Protein AF-A0A3D4B943-F1 (afdb_monomer_lite)

Secondary structure (DSSP, 8-state):
-PPPP---HHHHHHHHHHHHHHHHHHHGGGGGG-TTS-PPPTTTT-PPPPGGGTS-TT-SS-GGG--B-HHHHTT-TT---HHHHHIIIIIHHHHHHHTT-GGG--HHHHHHHHHHHHHH-----PPTTSB--HHHHHHHHHHHHHHHHTT--S-TTSTTPPP-HIIIIIGGGGGGGTTS-HHHHHHHHHHH-TT--TTHHHHHHHHHHHHHHTTTT---HHHHHHHHHHHHHHHHHHHHTT--HHHHHHHHHHHHHHHHHHHHHHH---SSHHHHHHHHHHHHHH-TTSTTTT-TTS--TT-HHHHHHHHHHHHHHHTT-HHHHHHHHHTSSSSHHHHHHHHHHHHHHHH-GGG-

Foldseek 3Di:
DPDDPDQPLVQLLLQLLVQLQVLLLLQLLFAVQFLVTDQDFLVPSDDADDLCVVADPPFPDDQQLWAWDSVVCNVHGNHGHCLSNLCVLQVVVLCVVCVLVPVCPALVSSLVVLVVCLVVDDFPDDDPDITDTSNNVSVVVNVQVVCLVVVNDCPPVHGQAFDACLLRNCLLVLSSVLVPQLLVQLVRSLNRPPSGGQLNSNLSSLLSSLLSVLGSQQDALLVQLVSSLVSSVVNLVVNCVVDDPSNVVSSVLLNLLSVVLLVLLQVPLDPGLSVSQVVLSCCLQPPPPRPNPPDSPHDTLPHSSVLSNLQNNLSSNCNSRLVVSLSSLSSHHGRSSSSSSSSSSSCSSNNTNVND

Structure (mmCIF, N/CA/C/O backbone):
data_AF-A0A3D4B943-F1
#
_entry.id   AF-A0A3D4B943-F1
#
loop_
_atom_site.group_PDB
_atom_site.id
_atom_site.type_symbol
_atom_site.label_atom_id
_atom_site.label_alt_id
_atom_site.label_comp_id
_atom_site.label_asym_id
_atom_site.label_entity_id
_atom_site.label_seq_id
_atom_site.pdbx_PDB_ins_code
_atom_site.Cartn_x
_atom_site.Cartn_y
_atom_site.Cartn_z
_atom_site.occupancy
_atom_site.B_iso_or_equiv
_atom_site.auth_seq_id
_atom_site.auth_comp_id
_atom_site.auth_asym_id
_atom_site.auth_atom_id
_atom_site.pdbx_PDB_model_num
ATOM 1 N N . MET A 1 1 ? -36.662 -4.531 5.302 1.00 36.34 1 MET A N 1
ATOM 2 C CA . MET A 1 1 ? -35.190 -4.530 5.243 1.00 36.34 1 MET A CA 1
ATOM 3 C C . MET A 1 1 ? -34.781 -5.737 4.431 1.00 36.34 1 MET A C 1
ATOM 5 O O . MET A 1 1 ? -34.960 -6.855 4.892 1.00 36.34 1 MET A O 1
ATOM 9 N N . THR A 1 2 ? -34.375 -5.520 3.187 1.00 27.88 2 THR A N 1
ATOM 10 C CA . THR A 1 2 ? -33.745 -6.551 2.360 1.00 27.88 2 THR A CA 1
ATOM 11 C C . THR A 1 2 ? -32.342 -6.774 2.930 1.00 27.88 2 THR A C 1
ATOM 13 O O . THR A 1 2 ? -31.667 -5.773 3.176 1.00 27.88 2 THR A O 1
ATOM 16 N N . PRO A 1 3 ? -31.905 -8.015 3.203 1.00 31.70 3 PRO A N 1
ATOM 17 C CA . PRO A 1 3 ? -30.522 -8.267 3.594 1.00 31.70 3 PRO A CA 1
ATOM 18 C C . PRO A 1 3 ? -29.609 -7.711 2.500 1.00 31.70 3 PRO A C 1
ATOM 20 O O . PRO A 1 3 ? -29.862 -7.964 1.319 1.00 31.70 3 PRO A O 1
ATOM 23 N N . GLN A 1 4 ? -28.592 -6.926 2.868 1.00 38.62 4 GLN A N 1
ATOM 24 C CA . GLN A 1 4 ? -27.483 -6.696 1.945 1.00 38.62 4 GLN A CA 1
ATOM 25 C C . GLN A 1 4 ? -26.925 -8.075 1.560 1.00 38.62 4 GLN A C 1
ATOM 27 O O . GLN A 1 4 ? -26.844 -8.935 2.440 1.00 38.62 4 GLN A O 1
ATOM 32 N N . PRO A 1 5 ? -26.607 -8.325 0.277 1.00 44.91 5 PRO A N 1
ATOM 33 C CA . PRO A 1 5 ? -25.896 -9.543 -0.088 1.00 44.91 5 PRO A CA 1
ATOM 34 C C . PRO A 1 5 ? -24.642 -9.621 0.783 1.00 44.91 5 PRO A C 1
ATOM 36 O O . PRO A 1 5 ? -23.951 -8.610 0.925 1.00 44.91 5 PRO A O 1
ATOM 39 N N . ASP A 1 6 ? -24.413 -10.777 1.414 1.00 54.53 6 ASP A N 1
ATOM 40 C CA . ASP A 1 6 ? -23.238 -11.020 2.251 1.00 54.53 6 ASP A CA 1
ATOM 41 C C . ASP A 1 6 ? -22.012 -10.512 1.493 1.00 54.53 6 ASP A C 1
ATOM 43 O O . ASP A 1 6 ? -21.695 -11.027 0.415 1.00 54.53 6 ASP A O 1
ATOM 47 N N . LYS A 1 7 ? -21.360 -9.458 2.003 1.00 63.31 7 LYS A N 1
ATOM 48 C CA . LYS A 1 7 ? -20.131 -8.956 1.391 1.00 63.31 7 LYS A CA 1
ATOM 49 C C . LYS A 1 7 ? -19.193 -10.143 1.271 1.00 63.31 7 LYS A C 1
ATOM 51 O O . LYS A 1 7 ? -18.896 -10.799 2.272 1.00 63.31 7 LYS A O 1
ATOM 56 N N . ASN A 1 8 ? -18.746 -10.448 0.056 1.00 75.12 8 ASN A N 1
ATOM 57 C CA . ASN A 1 8 ? -17.862 -11.581 -0.168 1.00 75.12 8 ASN A CA 1
ATOM 58 C C . ASN A 1 8 ? -16.440 -11.221 0.291 1.00 75.12 8 ASN A C 1
ATOM 60 O O . ASN A 1 8 ? -15.529 -11.024 -0.508 1.00 75.12 8 ASN A O 1
ATOM 64 N N . ILE A 1 9 ? -16.256 -11.107 1.609 1.00 84.81 9 ILE A N 1
ATOM 65 C CA . ILE A 1 9 ? -14.981 -10.772 2.250 1.00 84.81 9 ILE A CA 1
ATOM 66 C C . ILE A 1 9 ? -13.915 -11.792 1.841 1.00 84.81 9 ILE A C 1
ATOM 68 O O . ILE A 1 9 ? -12.764 -11.427 1.640 1.00 84.81 9 ILE A O 1
ATOM 72 N N . SER A 1 10 ? -14.288 -13.065 1.655 1.00 87.44 10 SER A N 1
ATOM 73 C CA . SER A 1 10 ? -13.344 -14.088 1.199 1.00 87.44 10 SER A CA 1
ATOM 74 C C . SER A 1 10 ? -12.780 -13.787 -0.189 1.00 87.44 10 SER A C 1
ATOM 76 O O . SER A 1 10 ? -11.614 -14.085 -0.431 1.00 87.44 10 SER A O 1
ATOM 78 N N . ASP A 1 11 ? -13.594 -13.271 -1.103 1.00 90.19 11 ASP A N 1
ATOM 79 C CA . ASP A 1 11 ? -13.177 -12.911 -2.458 1.00 90.19 11 ASP A CA 1
ATOM 80 C C . ASP A 1 11 ? -12.273 -11.671 -2.446 1.00 90.19 11 ASP A C 1
ATOM 82 O O . ASP A 1 11 ? -11.191 -11.702 -3.027 1.00 90.19 11 ASP A O 1
ATOM 86 N N . ALA A 1 12 ? -12.633 -10.649 -1.662 1.00 91.50 12 ALA A N 1
ATOM 87 C CA . ALA A 1 12 ? -11.801 -9.464 -1.445 1.00 91.50 12 ALA A CA 1
ATOM 88 C C . ALA A 1 12 ? -10.432 -9.811 -0.825 1.00 91.50 12 ALA A C 1
ATOM 90 O O . ALA A 1 12 ? -9.398 -9.381 -1.325 1.00 91.50 12 ALA A O 1
ATOM 91 N N . VAL A 1 13 ? -10.401 -10.648 0.220 1.00 90.06 13 VAL A N 1
ATOM 92 C CA . VAL A 1 13 ? -9.153 -11.094 0.869 1.00 90.06 13 VAL A CA 1
ATOM 93 C C . VAL A 1 13 ? -8.272 -11.878 -0.102 1.00 90.06 13 VAL A C 1
ATOM 95 O O . VAL A 1 13 ? -7.059 -11.685 -0.130 1.00 90.06 13 VAL A O 1
ATOM 98 N N . ARG A 1 14 ? -8.857 -12.769 -0.911 1.00 91.44 14 ARG A N 1
ATOM 99 C CA . ARG A 1 14 ? -8.097 -13.537 -1.909 1.00 91.44 14 ARG A CA 1
ATOM 100 C C . ARG A 1 14 ? -7.522 -12.636 -2.995 1.00 91.44 14 ARG A C 1
ATOM 102 O O . ARG A 1 14 ? -6.362 -12.817 -3.351 1.00 91.44 14 ARG A O 1
ATOM 109 N N . GLY A 1 15 ? -8.308 -11.680 -3.490 1.00 93.56 15 GLY A N 1
ATOM 110 C CA . GLY A 1 15 ? -7.851 -10.705 -4.472 1.00 93.56 15 GLY A CA 1
ATOM 111 C C . GLY A 1 15 ? -6.720 -9.849 -3.909 1.00 93.56 15 GLY A C 1
ATOM 112 O O . GLY A 1 15 ? -5.677 -9.734 -4.545 1.00 93.56 15 GLY A O 1
ATOM 113 N N . MET A 1 16 ? -6.893 -9.321 -2.692 1.00 93.62 16 MET A N 1
ATOM 114 C CA . MET A 1 16 ? -5.887 -8.533 -1.970 1.00 93.62 16 MET A CA 1
ATOM 115 C C . MET A 1 16 ? -4.558 -9.283 -1.852 1.00 93.62 16 MET A C 1
ATOM 117 O O . MET A 1 16 ? -3.526 -8.778 -2.282 1.00 93.62 16 MET A O 1
ATOM 121 N N . LEU A 1 17 ? -4.585 -10.514 -1.329 1.00 90.69 17 LEU A N 1
ATOM 122 C CA . LEU A 1 17 ? -3.377 -11.324 -1.154 1.00 90.69 17 LEU A CA 1
ATOM 123 C C . LEU A 1 17 ? -2.716 -11.674 -2.494 1.00 90.69 17 LEU A C 1
ATOM 125 O O . LEU A 1 17 ? -1.491 -11.651 -2.589 1.00 90.69 17 LEU A O 1
ATOM 129 N N . LEU A 1 18 ? -3.506 -12.002 -3.524 1.00 91.75 18 LEU A N 1
ATOM 130 C CA . LEU A 1 18 ? -2.976 -12.354 -4.841 1.00 91.75 18 LEU A CA 1
ATOM 131 C C . LEU A 1 18 ? -2.310 -11.154 -5.517 1.00 91.75 18 LEU A C 1
ATOM 133 O O . LEU A 1 18 ? -1.166 -11.266 -5.953 1.00 91.75 18 LEU A O 1
ATOM 137 N N . LEU A 1 19 ? -3.022 -10.032 -5.640 1.00 94.00 19 LEU A N 1
ATOM 138 C CA . LEU A 1 19 ? -2.509 -8.872 -6.359 1.00 94.00 19 LEU A CA 1
ATOM 139 C C . LEU A 1 19 ? -1.443 -8.114 -5.570 1.00 94.00 19 LEU A C 1
ATOM 141 O O . LEU A 1 19 ? -0.532 -7.584 -6.199 1.00 94.00 19 LEU A O 1
ATOM 145 N N . GLY A 1 20 ? -1.503 -8.104 -4.236 1.00 93.06 20 GLY A N 1
ATOM 146 C CA . GLY A 1 20 ? -0.415 -7.582 -3.408 1.00 93.06 20 GLY A CA 1
ATOM 147 C C . GLY A 1 20 ? 0.883 -8.355 -3.650 1.00 93.06 20 GLY A C 1
ATOM 148 O O . GLY A 1 20 ? 1.893 -7.766 -4.025 1.00 93.06 20 GLY A O 1
ATOM 149 N N . ALA A 1 21 ? 0.829 -9.690 -3.582 1.00 90.19 21 ALA A N 1
ATOM 150 C CA . ALA A 1 21 ? 1.982 -10.545 -3.877 1.00 90.19 21 ALA A CA 1
ATOM 151 C C . ALA A 1 21 ? 2.452 -10.446 -5.339 1.00 90.19 21 ALA A C 1
ATOM 153 O O . ALA A 1 21 ? 3.644 -10.536 -5.626 1.00 90.19 21 ALA A O 1
ATOM 154 N N . TYR A 1 22 ? 1.525 -10.268 -6.284 1.00 91.19 22 TYR A N 1
ATOM 155 C CA . TYR A 1 22 ? 1.870 -10.047 -7.687 1.00 91.19 22 TYR A CA 1
ATOM 156 C C . TYR A 1 22 ? 2.583 -8.704 -7.893 1.00 91.19 22 TYR A C 1
ATOM 158 O O . TYR A 1 22 ? 3.552 -8.652 -8.647 1.00 91.19 22 TYR A O 1
ATOM 166 N N . GLY A 1 23 ? 2.117 -7.640 -7.230 1.00 91.81 23 GLY A N 1
ATOM 167 C CA . GLY A 1 23 ? 2.724 -6.310 -7.265 1.00 91.81 23 GLY A CA 1
ATOM 168 C C . GLY A 1 23 ? 4.138 -6.304 -6.690 1.00 91.81 23 GLY A C 1
ATOM 169 O O . GLY A 1 23 ? 5.055 -5.863 -7.381 1.00 91.81 23 GLY A O 1
ATOM 170 N N . ASP A 1 24 ? 4.310 -6.883 -5.499 1.00 90.06 24 ASP A N 1
ATOM 171 C CA . ASP A 1 24 ? 5.610 -7.142 -4.857 1.00 90.06 24 ASP A CA 1
ATOM 172 C C . ASP A 1 24 ? 6.562 -7.832 -5.855 1.00 90.06 24 ASP A C 1
ATOM 174 O O . ASP A 1 24 ? 7.564 -7.261 -6.293 1.00 90.06 24 ASP A O 1
ATOM 178 N N . ALA A 1 25 ? 6.166 -9.003 -6.364 1.00 87.56 25 ALA A N 1
ATOM 179 C CA . ALA A 1 25 ? 7.022 -9.798 -7.240 1.00 87.56 25 ALA A CA 1
ATOM 180 C C . ALA A 1 25 ? 7.342 -9.151 -8.599 1.00 87.56 25 ALA A C 1
ATOM 182 O O . ALA A 1 25 ? 8.311 -9.544 -9.265 1.00 87.56 25 ALA A O 1
ATOM 183 N N . LEU A 1 26 ? 6.498 -8.221 -9.052 1.00 87.50 26 LEU A N 1
ATOM 184 C CA . LEU A 1 26 ? 6.699 -7.467 -10.284 1.00 87.50 26 LEU A CA 1
ATOM 185 C C . LEU A 1 26 ? 7.637 -6.273 -10.073 1.00 87.50 26 LEU A C 1
ATOM 187 O O . LEU A 1 26 ? 8.418 -5.977 -10.976 1.00 87.50 26 LEU A O 1
ATOM 191 N N . GLY A 1 27 ? 7.572 -5.613 -8.912 1.00 86.94 27 GLY A N 1
ATOM 192 C CA . GLY A 1 27 ? 8.423 -4.472 -8.562 1.00 86.94 27 GLY A CA 1
ATOM 193 C C . GLY A 1 27 ? 9.817 -4.861 -8.063 1.00 86.94 27 GLY A C 1
ATOM 194 O O . GLY A 1 27 ? 10.780 -4.162 -8.362 1.00 86.94 27 GLY A O 1
ATOM 195 N N . ALA A 1 28 ? 9.968 -6.015 -7.406 1.00 84.25 28 ALA A N 1
ATOM 196 C CA . ALA A 1 28 ? 11.210 -6.410 -6.725 1.00 84.25 28 ALA A CA 1
ATOM 197 C C . ALA A 1 28 ? 12.505 -6.260 -7.556 1.00 84.25 28 ALA A C 1
ATOM 199 O O . ALA A 1 28 ? 13.501 -5.748 -7.043 1.00 84.25 28 ALA A O 1
ATOM 200 N N . PRO A 1 29 ? 12.547 -6.625 -8.857 1.00 79.31 29 PRO A N 1
ATOM 201 C CA . PRO A 1 29 ? 13.769 -6.480 -9.653 1.00 79.31 29 PRO A CA 1
ATOM 202 C C . PRO A 1 29 ? 14.214 -5.025 -9.894 1.00 79.31 29 PRO A C 1
ATOM 204 O O . PRO A 1 29 ? 15.295 -4.811 -10.447 1.00 79.31 29 PRO A O 1
ATOM 207 N N . HIS A 1 30 ? 13.384 -4.036 -9.552 1.00 76.88 30 HIS A N 1
ATOM 208 C CA . HIS A 1 30 ? 13.560 -2.623 -9.897 1.00 76.88 30 HIS A CA 1
ATOM 209 C C . HIS A 1 30 ? 13.657 -1.688 -8.680 1.00 76.88 30 HIS A C 1
ATOM 211 O O . HIS A 1 30 ? 13.954 -0.508 -8.848 1.00 76.88 30 HIS A O 1
ATOM 217 N N . GLU A 1 31 ? 13.498 -2.210 -7.461 1.00 75.44 31 GLU A N 1
ATOM 218 C CA . GLU A 1 31 ? 13.561 -1.450 -6.204 1.00 75.44 31 GLU A CA 1
ATOM 219 C C . GLU A 1 31 ? 14.965 -0.867 -5.917 1.00 75.44 31 GLU A C 1
ATOM 221 O O . GLU A 1 31 ? 15.122 0.277 -5.479 1.00 75.44 31 GLU A O 1
ATOM 226 N N . HIS A 1 32 ? 16.023 -1.634 -6.205 1.00 62.62 32 HIS A N 1
ATOM 227 C CA . HIS A 1 32 ? 17.372 -1.379 -5.674 1.00 62.62 32 HIS A CA 1
ATOM 228 C C . HIS A 1 32 ? 18.086 -0.132 -6.199 1.00 62.62 32 HIS A C 1
ATOM 230 O O . HIS A 1 32 ? 19.080 0.292 -5.604 1.00 62.62 32 HIS A O 1
ATOM 236 N N . ASP A 1 33 ? 17.601 0.467 -7.282 1.00 61.41 33 ASP A N 1
ATOM 237 C CA . ASP A 1 33 ? 18.246 1.644 -7.856 1.00 61.41 33 ASP A CA 1
ATOM 238 C C . ASP A 1 33 ? 17.689 2.969 -7.284 1.00 61.41 33 ASP A C 1
ATOM 240 O O . ASP A 1 33 ? 18.222 4.048 -7.560 1.00 61.41 33 ASP A O 1
ATOM 244 N N . GLY A 1 34 ? 16.636 2.908 -6.460 1.00 60.94 34 GLY A N 1
ATOM 245 C CA . GLY A 1 34 ? 16.044 4.067 -5.798 1.00 60.94 34 GLY A CA 1
ATOM 246 C C . GLY A 1 34 ? 15.536 5.165 -6.740 1.00 60.94 34 GLY A C 1
ATOM 247 O O . GLY A 1 34 ? 15.130 4.900 -7.871 1.00 60.94 34 GLY A O 1
ATOM 248 N N . LEU A 1 35 ? 15.521 6.420 -6.275 1.00 57.16 35 LEU A N 1
ATOM 249 C CA . LEU A 1 35 ? 14.977 7.560 -7.039 1.00 57.16 35 LEU A CA 1
ATOM 250 C C . LEU A 1 35 ? 15.814 7.920 -8.270 1.00 57.16 35 LEU A C 1
ATOM 252 O O . LEU A 1 35 ? 15.277 8.376 -9.280 1.00 57.16 35 LEU A O 1
ATOM 256 N N . GLU A 1 36 ? 17.122 7.675 -8.195 1.00 60.97 36 GLU A N 1
ATOM 257 C CA . GLU A 1 36 ? 18.061 7.821 -9.315 1.00 60.97 36 GLU A CA 1
ATOM 258 C C . GLU A 1 36 ? 18.017 6.621 -10.270 1.00 60.97 36 GLU A C 1
ATOM 260 O O . GLU A 1 36 ? 18.749 6.562 -11.264 1.00 60.97 36 GLU A O 1
ATOM 265 N N . GLY A 1 37 ? 17.147 5.659 -9.970 1.00 65.38 37 GLY A N 1
ATOM 266 C CA . GLY A 1 37 ? 17.136 4.375 -10.613 1.00 65.38 37 GLY A CA 1
ATOM 267 C C . GLY A 1 37 ? 16.678 4.364 -12.054 1.00 65.38 37 GLY A C 1
ATOM 268 O O . GLY A 1 37 ? 16.157 5.338 -12.624 1.00 65.38 37 GLY A O 1
ATOM 269 N N . ARG A 1 38 ? 16.934 3.222 -12.690 1.00 72.94 38 ARG A N 1
ATOM 270 C CA . ARG A 1 38 ? 16.618 3.031 -14.094 1.00 72.94 38 ARG A CA 1
ATOM 271 C C . ARG A 1 38 ? 15.122 2.787 -14.258 1.00 72.94 38 ARG A C 1
ATOM 273 O O . ARG A 1 38 ? 14.644 1.683 -14.048 1.00 72.94 38 ARG A O 1
ATOM 280 N N . ILE A 1 39 ? 14.431 3.782 -14.810 1.00 81.38 39 ILE A N 1
ATOM 281 C CA . ILE A 1 39 ? 13.126 3.555 -15.439 1.00 81.38 39 ILE A CA 1
ATOM 282 C C . ILE A 1 39 ? 13.326 2.577 -16.599 1.00 81.38 39 ILE A C 1
ATOM 284 O O . ILE A 1 39 ? 14.126 2.834 -17.514 1.00 81.38 39 ILE A O 1
ATOM 288 N N . ILE A 1 40 ? 12.571 1.488 -16.584 1.00 81.56 40 ILE A N 1
ATOM 289 C CA . ILE A 1 40 ? 12.461 0.567 -17.713 1.00 81.56 40 ILE A CA 1
ATOM 290 C C . ILE A 1 40 ? 11.139 0.788 -18.442 1.00 81.56 40 ILE A C 1
ATOM 292 O O . ILE A 1 40 ? 10.218 1.408 -17.914 1.00 81.56 40 ILE A O 1
ATOM 296 N N . ASP A 1 41 ? 11.053 0.324 -19.685 1.00 84.25 41 ASP A N 1
ATOM 297 C CA . ASP A 1 41 ? 9.768 0.313 -20.371 1.00 84.25 41 ASP A CA 1
ATOM 298 C C . ASP A 1 41 ? 8.836 -0.682 -19.649 1.00 84.25 41 ASP A C 1
ATOM 300 O O . ASP A 1 41 ? 9.241 -1.830 -19.441 1.00 84.25 41 ASP A O 1
ATOM 304 N N . PRO A 1 42 ? 7.611 -0.292 -19.250 1.00 84.75 42 PRO A N 1
ATOM 305 C CA . PRO A 1 42 ? 6.640 -1.224 -18.678 1.00 84.75 42 PRO A CA 1
ATOM 306 C C . PRO A 1 42 ? 6.358 -2.449 -19.567 1.00 84.75 42 PRO A C 1
ATOM 308 O O . PRO A 1 42 ? 5.970 -3.499 -19.055 1.00 84.75 42 PRO A O 1
ATOM 311 N N . GLU A 1 43 ? 6.566 -2.353 -20.885 1.00 82.81 43 GLU A N 1
ATOM 312 C CA . GLU A 1 43 ? 6.485 -3.499 -21.803 1.00 82.81 43 GLU A CA 1
ATOM 313 C C . GLU A 1 43 ? 7.644 -4.506 -21.619 1.00 82.81 43 GLU A C 1
ATOM 315 O O . GLU A 1 43 ? 7.480 -5.701 -21.876 1.00 82.81 43 GLU A O 1
ATOM 320 N N . ASP A 1 44 ? 8.796 -4.060 -21.104 1.00 80.25 44 ASP A N 1
ATOM 321 C CA . ASP A 1 44 ? 10.024 -4.855 -20.939 1.00 80.25 44 ASP A CA 1
ATOM 322 C C . ASP A 1 44 ? 10.125 -5.582 -19.581 1.00 80.25 44 ASP A C 1
ATOM 324 O O . ASP A 1 44 ? 11.012 -6.432 -19.378 1.00 80.25 44 ASP A O 1
ATOM 328 N N . LEU A 1 45 ? 9.186 -5.320 -18.659 1.00 75.25 45 LEU A N 1
ATOM 329 C CA . LEU A 1 45 ? 9.041 -6.058 -17.390 1.00 75.25 45 LEU A CA 1
ATOM 330 C C . LEU A 1 45 ? 8.953 -7.577 -17.615 1.00 75.25 45 LEU A C 1
ATOM 332 O O . LEU A 1 45 ? 9.362 -8.374 -16.770 1.00 75.25 45 LEU A O 1
ATOM 336 N N . GLY A 1 46 ? 8.514 -7.986 -18.810 1.00 66.94 46 GLY A N 1
ATOM 337 C CA . GLY A 1 46 ? 8.391 -9.371 -19.246 1.00 66.94 46 GLY A CA 1
ATOM 338 C C . GLY A 1 46 ? 7.528 -10.213 -18.308 1.00 66.94 46 GLY A C 1
ATOM 339 O O . GLY A 1 46 ? 6.729 -9.706 -17.530 1.00 66.94 46 GLY A O 1
ATOM 340 N N . ARG A 1 47 ? 7.637 -11.538 -18.421 1.00 71.31 47 ARG A N 1
ATOM 341 C CA . ARG A 1 47 ? 6.815 -12.457 -17.622 1.00 71.31 47 ARG A CA 1
ATOM 342 C C . ARG A 1 47 ? 7.492 -12.761 -16.289 1.00 71.31 47 ARG A C 1
ATOM 344 O O . ARG A 1 47 ? 8.697 -13.018 -16.270 1.00 71.31 47 ARG A O 1
ATOM 351 N N . LEU A 1 48 ? 6.705 -12.808 -15.212 1.00 72.25 48 LEU A N 1
ATOM 352 C CA . LEU A 1 48 ? 7.151 -13.373 -13.939 1.00 72.25 48 LEU A CA 1
ATOM 353 C C . LEU A 1 48 ? 7.585 -14.829 -14.154 1.00 72.25 48 LEU A C 1
ATOM 355 O O . LEU A 1 48 ? 6.907 -15.597 -14.847 1.00 72.25 48 LEU A O 1
ATOM 359 N N . VAL A 1 49 ? 8.721 -15.211 -13.575 1.00 68.69 49 VAL A N 1
ATOM 360 C CA . VAL A 1 49 ? 9.193 -16.598 -13.590 1.00 68.69 49 VAL A CA 1
ATOM 361 C C . VAL A 1 49 ? 8.621 -17.299 -12.362 1.00 68.69 49 VAL A C 1
ATOM 363 O O . VAL A 1 49 ? 8.455 -16.701 -11.304 1.00 68.69 49 VAL A O 1
ATOM 366 N N . ARG A 1 50 ? 8.256 -18.578 -12.492 1.00 64.56 50 ARG A N 1
ATOM 367 C CA . ARG A 1 50 ? 7.652 -19.322 -11.383 1.00 64.56 50 ARG A CA 1
ATOM 368 C C . ARG A 1 50 ? 8.644 -19.423 -10.219 1.00 64.56 50 ARG A C 1
ATOM 370 O O . ARG A 1 50 ? 9.644 -20.121 -10.334 1.00 64.56 50 ARG A O 1
ATOM 377 N N . ALA A 1 51 ? 8.289 -18.838 -9.077 1.00 61.03 51 ALA A N 1
ATOM 378 C CA . ALA A 1 51 ? 9.108 -18.794 -7.865 1.00 61.03 51 ALA A CA 1
ATOM 379 C C . ALA A 1 51 ? 9.681 -20.173 -7.450 1.00 61.03 51 ALA A C 1
ATOM 381 O O . ALA A 1 51 ? 10.825 -20.283 -7.020 1.00 61.03 51 ALA A O 1
ATOM 382 N N . SER A 1 52 ? 8.929 -21.264 -7.657 1.00 59.31 52 SER A N 1
ATOM 383 C CA . SER A 1 52 ? 9.343 -22.638 -7.316 1.00 59.31 52 SER A CA 1
ATOM 384 C C . SER A 1 52 ? 10.607 -23.142 -8.025 1.00 59.31 52 SER A C 1
ATOM 386 O O . SER A 1 52 ? 11.091 -24.212 -7.679 1.00 59.31 52 SER A O 1
ATOM 388 N N . THR A 1 53 ? 11.115 -22.455 -9.053 1.00 60.44 53 THR A N 1
ATOM 389 C CA . THR A 1 53 ? 12.418 -22.793 -9.655 1.00 60.44 53 THR A CA 1
ATOM 390 C C . THR A 1 53 ? 13.600 -22.296 -8.825 1.00 60.44 53 THR A C 1
ATOM 392 O O . THR A 1 53 ? 14.724 -22.725 -9.065 1.00 60.44 53 THR A O 1
ATOM 395 N N . PHE A 1 54 ? 13.354 -21.395 -7.875 1.00 62.56 54 PHE A N 1
ATOM 396 C CA . PHE A 1 54 ? 14.370 -20.766 -7.031 1.00 62.56 54 PHE A CA 1
ATOM 397 C C . PHE A 1 54 ? 14.425 -21.383 -5.634 1.00 62.56 54 PHE A C 1
ATOM 399 O O . PHE A 1 54 ? 15.501 -21.522 -5.056 1.00 62.56 54 PHE A O 1
ATOM 406 N N . TYR A 1 55 ? 13.274 -21.796 -5.106 1.00 65.38 55 TYR A N 1
ATOM 407 C CA . TYR A 1 55 ? 13.201 -22.528 -3.848 1.00 65.38 55 TYR A CA 1
ATOM 408 C C . TYR A 1 55 ? 13.497 -24.010 -4.101 1.00 65.38 55 TYR A C 1
ATOM 410 O O . TYR A 1 55 ? 12.839 -24.620 -4.950 1.00 65.38 55 TYR A O 1
ATOM 418 N N . PRO A 1 56 ? 14.438 -24.631 -3.368 1.00 64.19 56 PRO A N 1
ATOM 419 C CA . PRO A 1 56 ? 14.552 -26.082 -3.339 1.00 64.19 56 PRO A CA 1
ATOM 420 C C . PRO A 1 56 ? 13.185 -26.735 -3.075 1.00 64.19 56 PRO A C 1
ATOM 422 O O . PRO A 1 56 ? 12.417 -26.192 -2.273 1.00 64.19 56 PRO A O 1
ATOM 425 N N . PRO A 1 57 ? 12.878 -27.896 -3.688 1.00 64.88 57 PRO A N 1
ATOM 426 C CA . PRO A 1 57 ? 11.593 -28.580 -3.511 1.00 64.88 57 PRO A CA 1
ATOM 427 C C . PRO A 1 57 ? 11.206 -28.827 -2.045 1.00 64.88 57 PRO A C 1
ATOM 429 O O . PRO A 1 57 ? 10.023 -28.854 -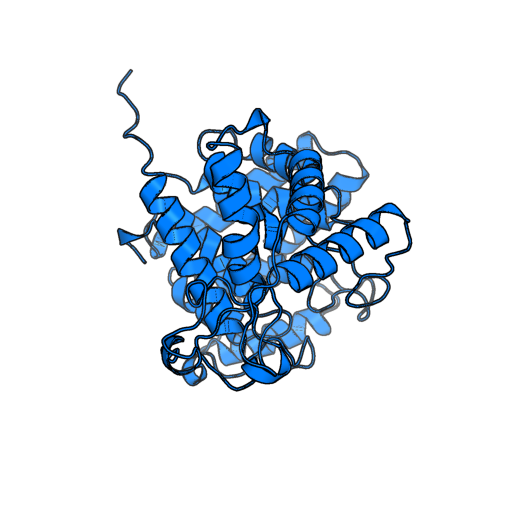1.722 1.00 64.88 57 PRO A O 1
ATOM 432 N N . ASP A 1 58 ? 12.205 -28.944 -1.168 1.00 66.94 58 ASP A N 1
ATOM 433 C CA . ASP A 1 58 ? 12.047 -29.224 0.261 1.00 66.94 58 ASP A CA 1
ATOM 434 C C . ASP A 1 58 ? 12.143 -27.965 1.144 1.00 66.94 58 ASP A C 1
ATOM 436 O O . ASP A 1 58 ? 12.369 -28.072 2.350 1.00 66.94 58 ASP A O 1
ATOM 440 N N . THR A 1 59 ? 12.023 -26.762 0.567 1.00 63.53 59 THR A N 1
ATOM 441 C CA . THR A 1 59 ? 12.075 -25.515 1.347 1.00 63.53 59 THR A CA 1
ATOM 442 C C . THR A 1 59 ? 10.954 -25.514 2.393 1.00 63.53 59 THR A C 1
ATOM 444 O O . THR A 1 59 ? 9.781 -25.623 2.025 1.00 63.53 59 THR A O 1
ATOM 447 N N . PRO A 1 60 ? 11.278 -25.421 3.699 1.00 56.97 60 PRO A N 1
ATOM 448 C CA . PRO A 1 60 ? 10.272 -25.410 4.749 1.00 56.97 60 PRO A CA 1
ATOM 449 C C . PRO A 1 60 ? 9.499 -24.096 4.733 1.00 56.97 60 PRO A C 1
ATOM 451 O O . PRO A 1 60 ? 10.086 -23.015 4.740 1.00 56.97 60 PRO A O 1
ATOM 454 N N . GLY A 1 61 ? 8.174 -24.193 4.780 1.00 58.12 61 GLY A N 1
ATOM 455 C CA . GLY A 1 61 ? 7.339 -23.039 4.501 1.00 58.12 61 GLY A CA 1
ATOM 456 C C . GLY A 1 61 ? 7.294 -22.789 3.004 1.00 58.12 61 GLY A C 1
ATOM 457 O O . GLY A 1 61 ? 8.293 -22.829 2.297 1.00 58.12 61 GLY A O 1
ATOM 458 N N . GLN A 1 62 ? 6.089 -22.608 2.503 1.00 66.00 62 GLN A N 1
ATOM 459 C CA . GLN A 1 62 ? 5.863 -22.333 1.095 1.00 66.00 62 GLN A CA 1
ATOM 460 C C . GLN A 1 62 ? 6.650 -21.074 0.655 1.00 66.00 62 GLN A C 1
ATOM 462 O O . GLN A 1 62 ? 7.002 -20.270 1.516 1.00 66.00 62 GLN A O 1
ATOM 467 N N . PRO A 1 63 ? 6.907 -20.864 -0.650 1.00 65.69 63 PRO A N 1
ATOM 468 C CA . PRO A 1 63 ? 7.720 -19.758 -1.187 1.00 65.69 63 PRO A CA 1
ATOM 469 C C . PRO A 1 63 ? 7.468 -18.371 -0.573 1.00 65.69 63 PRO A C 1
ATOM 471 O O . PRO A 1 63 ? 8.382 -17.572 -0.429 1.00 65.69 63 PRO A O 1
ATOM 474 N N . TRP A 1 64 ? 6.224 -18.110 -0.173 1.00 71.81 64 TRP A N 1
ATOM 475 C CA . TRP A 1 64 ? 5.755 -16.872 0.447 1.00 71.81 64 TRP A CA 1
ATOM 476 C C . TRP A 1 64 ? 6.117 -16.705 1.931 1.00 71.81 64 TRP A C 1
ATOM 478 O O . TRP A 1 64 ? 5.773 -15.697 2.529 1.00 71.81 64 TRP A O 1
ATOM 488 N N . TRP A 1 65 ? 6.771 -17.681 2.563 1.00 70.62 65 TRP A N 1
ATOM 489 C CA . TRP A 1 65 ? 7.300 -17.584 3.932 1.00 70.62 65 TRP A CA 1
ATOM 490 C C . TRP A 1 65 ? 8.797 -17.323 3.958 1.00 70.62 65 TRP A C 1
ATOM 492 O O . TRP A 1 65 ? 9.493 -17.729 4.890 1.00 70.62 65 TRP A O 1
ATOM 502 N N . VAL A 1 66 ? 9.329 -16.744 2.893 1.00 68.88 66 VAL A N 1
ATOM 503 C CA . VAL A 1 66 ? 10.762 -16.691 2.721 1.00 68.88 66 VAL A CA 1
ATOM 504 C C . VAL A 1 66 ? 11.158 -15.332 2.182 1.00 68.88 66 VAL A C 1
ATOM 506 O O . VAL A 1 66 ? 11.037 -15.067 0.991 1.00 68.88 66 VAL A O 1
ATOM 509 N N . TRP A 1 67 ? 11.716 -14.517 3.077 1.00 75.50 67 TRP A N 1
ATOM 510 C CA . TRP A 1 67 ? 12.373 -13.273 2.709 1.00 75.50 67 TRP A CA 1
ATOM 511 C C . TRP A 1 67 ? 13.736 -13.599 2.098 1.00 75.50 67 TRP A C 1
ATOM 513 O O . TRP A 1 67 ? 14.691 -13.950 2.811 1.00 75.50 67 TRP A O 1
ATOM 523 N N . ALA A 1 68 ? 13.787 -13.557 0.769 1.00 68.94 68 ALA A N 1
ATOM 524 C CA . ALA A 1 68 ? 15.020 -13.676 0.009 1.00 68.94 68 ALA A CA 1
ATOM 525 C C . ALA A 1 68 ? 15.886 -12.420 0.198 1.00 68.94 68 ALA A C 1
ATOM 527 O O . ALA A 1 68 ? 15.369 -11.318 0.361 1.00 68.94 68 ALA A O 1
ATOM 528 N N . ASP A 1 69 ? 17.211 -12.576 0.203 1.00 67.81 69 ASP A N 1
ATOM 529 C CA . ASP A 1 69 ? 18.116 -11.423 0.289 1.00 67.81 69 ASP A CA 1
ATOM 530 C C . ASP A 1 69 ? 17.961 -10.508 -0.939 1.00 67.81 69 ASP A C 1
ATOM 532 O O . ASP A 1 69 ? 17.986 -10.990 -2.073 1.00 67.81 69 ASP A O 1
ATOM 536 N N . ALA A 1 70 ? 17.877 -9.194 -0.711 1.00 64.31 70 ALA A N 1
ATOM 537 C CA . ALA A 1 70 ? 17.829 -8.146 -1.735 1.00 64.31 70 ALA A CA 1
ATOM 538 C C . ALA A 1 70 ? 18.856 -8.357 -2.871 1.00 64.31 70 ALA A C 1
ATOM 540 O O . ALA A 1 70 ? 18.532 -8.313 -4.056 1.00 64.31 70 ALA A O 1
ATOM 541 N N . ASN A 1 71 ? 20.104 -8.699 -2.536 1.00 63.50 71 ASN A N 1
ATOM 542 C CA . ASN A 1 71 ? 21.149 -8.905 -3.547 1.00 63.50 71 ASN A CA 1
ATOM 543 C C . ASN A 1 71 ? 20.946 -10.188 -4.364 1.00 63.50 71 ASN A C 1
ATOM 545 O O . ASN A 1 71 ? 21.469 -10.309 -5.471 1.00 63.50 71 ASN A O 1
ATOM 549 N N . ALA A 1 72 ? 20.210 -11.161 -3.826 1.00 63.50 72 ALA A N 1
ATOM 550 C CA . ALA A 1 72 ? 19.868 -12.382 -4.539 1.00 63.50 72 ALA A CA 1
ATOM 551 C C . ALA A 1 72 ? 18.685 -12.173 -5.499 1.00 63.50 72 ALA A C 1
ATOM 553 O O . ALA A 1 72 ? 18.637 -12.834 -6.534 1.00 63.50 72 ALA A O 1
ATOM 554 N N . VAL A 1 73 ? 17.760 -11.251 -5.203 1.00 63.44 73 VAL A N 1
ATOM 555 C CA . VAL A 1 73 ? 16.537 -11.045 -6.003 1.00 63.44 73 VAL A CA 1
ATOM 556 C C . VAL A 1 73 ? 16.689 -10.049 -7.157 1.00 63.44 73 VAL A C 1
ATOM 558 O O . VAL A 1 73 ? 15.903 -10.114 -8.096 1.00 63.44 73 VAL A O 1
ATOM 561 N N . GLN A 1 74 ? 17.748 -9.228 -7.174 1.00 62.44 74 GLN A N 1
ATOM 562 C CA . GLN A 1 74 ? 18.029 -8.177 -8.179 1.00 62.44 74 GLN A CA 1
ATOM 563 C C . GLN A 1 74 ? 17.856 -8.569 -9.659 1.00 62.44 74 GLN A C 1
ATOM 565 O O . GLN A 1 74 ? 17.655 -7.715 -10.516 1.00 62.44 74 GLN A O 1
ATOM 570 N N . THR A 1 75 ? 17.963 -9.854 -9.999 1.00 62.25 75 THR A N 1
ATOM 571 C CA . THR A 1 75 ? 17.829 -10.342 -11.386 1.00 62.25 75 THR A CA 1
ATOM 572 C C . THR A 1 75 ? 16.718 -11.375 -11.566 1.00 62.25 75 THR A C 1
ATOM 574 O O . THR A 1 75 ? 16.511 -11.889 -12.668 1.00 62.25 75 THR A O 1
ATOM 577 N N . MET A 1 76 ? 15.995 -11.695 -10.495 1.00 67.19 76 MET A N 1
ATOM 578 C CA . MET A 1 76 ? 15.058 -12.806 -10.437 1.00 67.19 76 MET A CA 1
ATOM 579 C C . MET A 1 76 ? 13.624 -12.280 -10.444 1.00 67.19 76 MET A C 1
ATOM 581 O O . MET A 1 76 ? 13.147 -11.694 -9.482 1.00 67.19 76 MET A O 1
ATOM 585 N N . ARG A 1 77 ? 12.914 -12.511 -11.549 1.00 67.62 77 ARG A N 1
ATOM 586 C CA . ARG A 1 77 ? 11.511 -12.104 -11.707 1.00 67.62 77 ARG A CA 1
ATOM 587 C C . ARG A 1 77 ? 10.588 -13.122 -11.043 1.00 67.62 77 ARG A C 1
ATOM 589 O O . ARG A 1 77 ? 10.742 -14.316 -11.297 1.00 67.62 77 ARG A O 1
ATOM 596 N N . GLY A 1 78 ? 9.580 -12.670 -10.298 1.00 72.44 78 GLY A N 1
ATOM 597 C CA . GLY A 1 78 ? 8.588 -13.563 -9.684 1.00 72.44 78 GLY A CA 1
ATOM 598 C C . GLY A 1 78 ? 8.966 -14.096 -8.298 1.00 72.44 78 GLY A C 1
ATOM 599 O O . GLY A 1 78 ? 8.349 -15.060 -7.840 1.00 72.44 78 GLY A O 1
ATOM 600 N N . LEU A 1 79 ? 9.979 -13.506 -7.655 1.00 78.06 79 LEU A N 1
ATOM 601 C CA . LEU A 1 79 ? 10.266 -13.706 -6.235 1.00 78.06 79 LEU A CA 1
ATOM 602 C C . LEU A 1 79 ? 9.557 -12.644 -5.407 1.00 78.06 79 LEU A C 1
ATOM 604 O O . LEU A 1 79 ? 9.419 -11.519 -5.858 1.00 78.06 79 LEU A O 1
ATOM 608 N N . LEU A 1 80 ? 9.126 -13.038 -4.216 1.00 82.50 80 LEU A N 1
ATOM 609 C CA . LEU A 1 80 ? 8.482 -12.164 -3.241 1.00 82.50 80 LEU A CA 1
ATOM 610 C C . LEU A 1 80 ? 9.545 -11.566 -2.308 1.00 82.50 80 LEU A C 1
ATOM 612 O O . LEU A 1 80 ? 10.509 -12.266 -1.971 1.00 82.50 80 LEU A O 1
ATOM 616 N N . THR A 1 81 ? 9.361 -10.321 -1.873 1.00 81.44 81 THR A N 1
ATOM 617 C CA . THR A 1 81 ? 10.269 -9.620 -0.950 1.00 81.44 81 THR A CA 1
ATOM 618 C C . THR A 1 81 ? 9.795 -9.733 0.503 1.00 81.44 81 THR A C 1
ATOM 620 O O . THR A 1 81 ? 9.038 -10.649 0.872 1.00 81.44 81 THR A O 1
ATOM 623 N N . ASP A 1 82 ? 10.306 -8.868 1.384 1.00 78.31 82 ASP A N 1
ATOM 624 C CA . ASP A 1 82 ? 9.816 -8.742 2.752 1.00 78.31 82 ASP A CA 1
ATOM 625 C C . ASP A 1 82 ? 8.353 -8.346 2.823 1.00 78.31 82 ASP A C 1
ATOM 627 O O . ASP A 1 82 ? 7.707 -8.785 3.770 1.00 78.31 82 ASP A O 1
ATOM 631 N N . ASP A 1 83 ? 7.806 -7.628 1.847 1.00 83.25 83 ASP A N 1
ATOM 632 C CA . ASP A 1 83 ? 6.404 -7.213 1.861 1.00 83.25 83 ASP A CA 1
ATOM 633 C C . ASP A 1 83 ? 5.449 -8.394 2.022 1.00 83.25 83 ASP A C 1
ATOM 635 O O . ASP A 1 83 ? 4.679 -8.485 2.988 1.00 83.25 83 ASP A O 1
ATOM 639 N N . THR A 1 84 ? 5.512 -9.355 1.098 1.00 86.19 84 THR A N 1
ATOM 640 C CA . THR A 1 84 ? 4.655 -10.541 1.175 1.00 86.19 84 THR A CA 1
ATOM 641 C C . THR A 1 84 ? 5.121 -11.490 2.271 1.00 86.19 84 THR A C 1
ATOM 643 O O . THR A 1 84 ? 4.294 -12.075 2.983 1.00 86.19 84 THR A O 1
ATOM 646 N N . SER A 1 85 ? 6.438 -11.647 2.442 1.00 79.56 85 SER A N 1
ATOM 647 C CA . SER A 1 85 ? 6.992 -12.569 3.439 1.00 79.56 85 SER A CA 1
ATOM 648 C C . SER A 1 85 ? 6.578 -12.176 4.851 1.00 79.56 85 SER A C 1
ATOM 650 O O . SER A 1 85 ? 6.166 -13.029 5.638 1.00 79.56 85 SER A O 1
ATOM 652 N N . PHE A 1 86 ? 6.600 -10.883 5.163 1.00 79.00 86 PHE A N 1
ATOM 653 C CA . PHE A 1 86 ? 6.142 -10.341 6.430 1.00 79.00 86 PHE A CA 1
ATOM 654 C C . PHE A 1 86 ? 4.675 -10.705 6.690 1.00 79.00 86 PHE A C 1
ATOM 656 O O . PHE A 1 86 ? 4.350 -11.317 7.716 1.00 79.00 86 PHE A O 1
ATOM 663 N N . ARG A 1 87 ? 3.787 -10.393 5.738 1.00 80.12 87 ARG A N 1
ATOM 664 C CA . ARG A 1 87 ? 2.342 -10.651 5.856 1.00 80.12 87 ARG A CA 1
ATOM 665 C C . ARG A 1 87 ? 2.065 -12.134 6.089 1.00 80.12 87 ARG A C 1
ATOM 667 O O . ARG A 1 87 ? 1.299 -12.518 6.974 1.00 80.12 87 ARG A O 1
ATOM 674 N N . MET A 1 88 ? 2.744 -13.000 5.350 1.00 79.88 88 MET A N 1
ATOM 675 C CA . MET A 1 88 ? 2.484 -14.433 5.419 1.00 79.88 88 MET A CA 1
ATOM 676 C C . MET A 1 88 ? 3.160 -15.128 6.609 1.00 79.88 88 MET A C 1
ATOM 678 O O . MET A 1 88 ? 2.613 -16.106 7.123 1.00 79.88 88 MET A O 1
ATOM 682 N N . MET A 1 89 ? 4.324 -14.657 7.068 1.00 75.06 89 MET A N 1
ATOM 683 C CA . MET A 1 89 ? 5.069 -15.280 8.174 1.00 75.06 89 MET A CA 1
ATOM 684 C C . MET A 1 89 ? 4.734 -14.734 9.554 1.00 75.06 89 MET A C 1
ATOM 686 O O . MET A 1 89 ? 4.917 -15.450 10.546 1.00 75.06 89 MET A O 1
ATOM 690 N N . LEU A 1 90 ? 4.332 -13.466 9.640 1.00 76.50 90 LEU A N 1
ATOM 691 C CA . LEU A 1 90 ? 4.128 -12.771 10.908 1.00 76.50 90 LEU A CA 1
ATOM 692 C C . LEU A 1 90 ? 2.663 -12.405 11.099 1.00 76.50 90 LEU A C 1
ATOM 694 O O . LEU A 1 90 ? 2.066 -12.814 12.094 1.00 76.50 90 LEU A O 1
ATOM 698 N N . LEU A 1 91 ? 2.048 -11.746 10.119 1.00 78.31 91 LEU A N 1
ATOM 699 C CA . LEU A 1 91 ? 0.659 -11.314 10.252 1.00 78.31 91 LEU A CA 1
ATOM 700 C C . LEU A 1 91 ? -0.316 -12.502 10.277 1.00 78.31 91 LEU A C 1
ATOM 702 O O . LEU A 1 91 ? -1.163 -12.591 11.164 1.00 78.31 91 LEU A O 1
ATOM 706 N N . HIS A 1 92 ? -0.169 -13.462 9.360 1.00 79.62 92 HIS A N 1
ATOM 707 C CA . HIS A 1 92 ? -1.076 -14.611 9.272 1.00 79.62 92 HIS A CA 1
ATOM 708 C C . HIS A 1 92 ? -1.072 -15.508 10.534 1.00 79.62 92 HIS A C 1
ATOM 710 O O . HIS A 1 92 ? -2.156 -15.803 11.050 1.00 79.62 92 HIS A O 1
ATOM 716 N N . PRO A 1 93 ? 0.080 -15.920 11.110 1.00 78.94 93 PRO A N 1
ATOM 717 C CA . PRO A 1 93 ? 0.082 -16.666 12.372 1.00 78.94 93 PRO A CA 1
ATOM 718 C C . PRO A 1 93 ? -0.512 -15.889 13.552 1.00 78.94 93 PRO A C 1
ATOM 720 O O . PRO A 1 93 ? -1.223 -16.476 14.369 1.00 78.94 93 PRO A O 1
ATOM 723 N N . TRP A 1 94 ? -0.278 -14.577 13.629 1.00 82.56 94 TRP A N 1
ATOM 724 C CA . TRP A 1 94 ? -0.889 -13.737 14.659 1.00 82.56 94 TRP A CA 1
ATOM 725 C C . TRP A 1 94 ? -2.417 -13.671 14.515 1.00 82.56 94 TRP A C 1
ATOM 727 O O . TRP A 1 94 ? -3.149 -13.866 15.490 1.00 82.56 94 TRP A O 1
ATOM 737 N N . LEU A 1 95 ? -2.925 -13.500 13.291 1.00 81.25 95 LEU A N 1
ATOM 738 C CA . LEU A 1 95 ? -4.361 -13.531 12.993 1.00 81.25 95 LEU A CA 1
ATOM 739 C C . LEU A 1 95 ? -5.013 -14.870 13.366 1.00 81.25 95 LEU A C 1
ATOM 741 O O . LEU A 1 95 ? -6.105 -14.893 13.942 1.00 81.25 95 LEU A O 1
ATOM 745 N N . ALA A 1 96 ? -4.331 -15.986 13.102 1.00 80.94 96 ALA A N 1
ATOM 746 C CA . ALA A 1 96 ? -4.806 -17.310 13.492 1.00 80.94 96 ALA A CA 1
ATOM 747 C C . ALA A 1 96 ? -4.949 -17.445 15.022 1.00 80.94 96 ALA A C 1
ATOM 749 O O . ALA A 1 96 ? -5.937 -18.003 15.499 1.00 80.94 96 ALA A O 1
ATOM 750 N N . GLN A 1 97 ? -4.015 -16.885 15.801 1.00 79.62 97 GLN A N 1
ATOM 751 C CA . GLN A 1 97 ? -4.069 -16.907 17.271 1.00 79.62 97 GLN A CA 1
ATOM 752 C C . GLN A 1 97 ? -5.130 -15.960 17.852 1.00 79.62 97 GLN A C 1
ATOM 754 O O . GLN A 1 97 ? -5.766 -16.273 18.863 1.00 79.62 97 GLN A O 1
ATOM 759 N N . THR A 1 98 ? -5.367 -14.810 17.216 1.00 77.62 98 THR A N 1
ATOM 760 C CA . THR A 1 98 ? -6.439 -13.890 17.636 1.00 77.62 98 THR A CA 1
ATOM 761 C C . THR A 1 98 ? -7.831 -14.406 17.259 1.00 77.62 98 THR A C 1
ATOM 763 O O . THR A 1 98 ? -8.828 -13.897 17.782 1.00 77.62 98 THR A O 1
ATOM 766 N N . ALA A 1 99 ? -7.911 -15.450 16.423 1.00 72.88 99 ALA A N 1
ATOM 767 C CA . ALA A 1 99 ? -9.139 -15.996 15.847 1.00 72.88 99 ALA A CA 1
ATOM 768 C C . ALA A 1 99 ? -9.970 -14.921 15.128 1.00 72.88 99 ALA A C 1
ATOM 770 O O . ALA A 1 99 ? -11.197 -14.907 15.217 1.00 72.88 99 ALA A O 1
ATOM 771 N N . GLY A 1 100 ? -9.300 -13.958 14.486 1.00 66.12 100 GLY A N 1
ATOM 772 C CA . GLY A 1 100 ? -9.979 -12.862 13.795 1.00 66.12 100 GLY A CA 1
ATOM 773 C C . GLY A 1 100 ? -10.670 -11.849 14.721 1.00 66.12 100 GLY A C 1
ATOM 774 O O . GLY A 1 100 ? -11.417 -10.993 14.250 1.00 66.12 100 GLY A O 1
ATOM 775 N N . ARG A 1 101 ? -10.450 -11.906 16.043 1.00 75.00 101 ARG A N 1
ATOM 776 C CA . ARG A 1 101 ? -11.090 -10.984 16.994 1.00 75.00 101 ARG A CA 1
ATOM 777 C C . ARG A 1 101 ? -10.454 -9.596 16.912 1.00 75.00 101 ARG A C 1
ATOM 779 O O . ARG A 1 101 ? -9.429 -9.361 17.545 1.00 75.00 101 ARG A O 1
ATOM 786 N N . ARG A 1 102 ? -11.115 -8.671 16.204 1.00 75.31 102 ARG A N 1
ATOM 787 C CA . ARG A 1 102 ? -10.692 -7.264 16.013 1.00 75.31 102 ARG A CA 1
ATOM 788 C C . ARG A 1 102 ? -10.229 -6.576 17.307 1.00 75.31 102 ARG A C 1
ATOM 790 O O . ARG A 1 102 ? -9.205 -5.913 17.314 1.00 75.31 102 ARG A O 1
ATOM 797 N N . ALA A 1 103 ? -10.918 -6.799 18.430 1.00 71.38 103 ALA A N 1
ATOM 798 C CA . ALA A 1 103 ? -10.556 -6.204 19.726 1.00 71.38 103 ALA A CA 1
ATOM 799 C C . ALA A 1 103 ? -9.169 -6.623 20.264 1.00 71.38 103 ALA A C 1
ATOM 801 O O . ALA A 1 103 ? -8.640 -5.970 21.156 1.00 71.38 103 ALA A O 1
ATOM 802 N N . LEU A 1 104 ? -8.599 -7.718 19.754 1.00 70.12 104 LEU A N 1
ATOM 803 C CA . LEU A 1 104 ? -7.258 -8.201 20.101 1.00 70.12 104 LEU A CA 1
ATOM 804 C C . LEU A 1 104 ? -6.202 -7.806 19.062 1.00 70.12 104 LEU A C 1
ATOM 806 O O . LEU A 1 104 ? -5.027 -8.113 19.242 1.00 70.12 104 LEU A O 1
ATOM 810 N N . MET A 1 105 ? -6.615 -7.149 17.977 1.00 76.31 105 MET A N 1
ATOM 811 C CA . MET A 1 105 ? -5.731 -6.658 16.930 1.00 76.31 105 MET A CA 1
ATOM 812 C C . MET A 1 105 ? -5.312 -5.234 17.277 1.00 76.31 105 MET A C 1
ATOM 814 O O . MET A 1 105 ? -5.800 -4.273 16.691 1.00 76.31 105 MET A O 1
ATOM 818 N N . THR A 1 106 ? -4.428 -5.106 18.266 1.00 77.56 106 THR A N 1
ATOM 819 C CA . THR A 1 106 ? -3.719 -3.858 18.584 1.00 77.56 106 THR A CA 1
ATOM 820 C C . THR A 1 106 ? -2.233 -4.030 18.280 1.00 77.56 106 THR A C 1
ATOM 822 O O . THR A 1 106 ? -1.713 -5.144 18.367 1.00 77.56 106 THR A O 1
ATOM 825 N N . GLU A 1 107 ? -1.531 -2.947 17.945 1.00 75.75 107 GLU A N 1
ATOM 826 C CA . GLU A 1 107 ? -0.091 -3.014 17.664 1.00 75.75 107 GLU A CA 1
ATOM 827 C C . GLU A 1 107 ? 0.707 -3.480 18.889 1.00 75.75 107 GLU A C 1
ATOM 829 O O . GLU A 1 107 ? 1.601 -4.310 18.766 1.00 75.75 107 GLU A O 1
ATOM 834 N N . SER A 1 108 ? 0.314 -3.059 20.097 1.00 79.12 108 SER A N 1
ATOM 835 C CA . SER A 1 108 ? 0.897 -3.567 21.347 1.00 79.12 108 SER A CA 1
ATOM 836 C C . SER A 1 108 ? 0.721 -5.085 21.486 1.00 79.12 108 SER A C 1
ATOM 838 O O . SER A 1 108 ? 1.690 -5.784 21.775 1.00 79.12 108 SER A O 1
ATOM 840 N N . ALA A 1 109 ? -0.470 -5.624 21.199 1.00 83.38 109 ALA A N 1
ATOM 841 C CA . ALA A 1 109 ? -0.698 -7.068 21.233 1.00 83.38 109 ALA A CA 1
ATOM 842 C C . ALA A 1 109 ? 0.102 -7.815 20.150 1.00 83.38 109 ALA A C 1
ATOM 844 O O . ALA A 1 109 ? 0.502 -8.964 20.365 1.00 83.38 109 ALA A O 1
ATOM 845 N N . PHE A 1 110 ? 0.340 -7.180 18.998 1.00 83.25 110 PHE A N 1
ATOM 846 C CA . PHE A 1 110 ? 1.202 -7.716 17.946 1.00 83.25 110 PHE A CA 1
ATOM 847 C C . PHE A 1 110 ? 2.679 -7.730 18.362 1.00 83.25 110 PHE A C 1
ATOM 849 O O . PHE A 1 110 ? 3.338 -8.760 18.234 1.00 83.25 110 PHE A O 1
ATOM 856 N N . CYS A 1 111 ? 3.186 -6.637 18.935 1.00 79.88 111 CYS A N 1
ATOM 857 C CA . CYS A 1 111 ? 4.558 -6.539 19.431 1.00 79.88 111 CYS A CA 1
ATOM 858 C C . CYS A 1 111 ? 4.824 -7.548 20.561 1.00 79.88 111 CYS A C 1
ATOM 860 O O . CYS A 1 111 ? 5.784 -8.321 20.509 1.00 79.88 111 CYS A O 1
ATOM 862 N N . GLU A 1 112 ? 3.917 -7.648 21.538 1.00 85.00 112 GLU A N 1
ATOM 863 C CA . GLU A 1 112 ? 3.989 -8.673 22.586 1.00 85.00 112 GLU A CA 1
ATOM 864 C C . GLU A 1 112 ? 4.006 -10.094 22.008 1.00 85.00 112 GLU A C 1
ATOM 866 O O . GLU A 1 112 ? 4.710 -10.977 22.508 1.00 85.00 112 GLU A O 1
ATOM 871 N N . TRP A 1 113 ? 3.218 -10.335 20.958 1.00 86.81 113 TRP A N 1
ATOM 872 C CA . TRP A 1 113 ? 3.222 -11.609 20.253 1.00 86.81 113 TRP A CA 1
ATOM 873 C C . TRP A 1 113 ? 4.567 -11.874 19.565 1.00 86.81 113 TRP A C 1
ATOM 875 O O . TRP A 1 113 ? 5.116 -12.958 19.754 1.00 86.81 113 TRP A O 1
ATOM 885 N N . LEU A 1 114 ? 5.149 -10.894 18.864 1.00 83.56 114 LEU A N 1
ATOM 886 C CA . LEU A 1 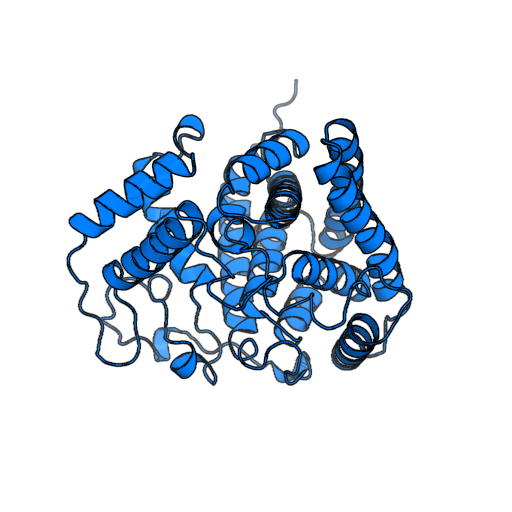114 ? 6.475 -11.018 18.246 1.00 83.56 114 LEU A CA 1
ATOM 887 C C . LEU A 1 114 ? 7.562 -11.356 19.274 1.00 83.56 114 LEU A C 1
ATOM 889 O O . LEU A 1 114 ? 8.387 -12.239 19.021 1.00 83.56 114 LEU A O 1
ATOM 893 N N . HIS A 1 115 ? 7.550 -10.708 20.444 1.00 84.06 115 HIS A N 1
ATOM 894 C CA . HIS A 1 115 ? 8.477 -11.016 21.536 1.00 84.06 115 HIS A CA 1
ATOM 895 C C . HIS A 1 115 ? 8.355 -12.474 21.998 1.00 84.06 115 HIS A C 1
ATOM 897 O O . HIS A 1 115 ? 9.368 -13.169 22.085 1.00 84.06 115 HIS A O 1
ATOM 903 N N . ARG A 1 116 ? 7.129 -12.973 22.218 1.00 85.00 116 ARG A N 1
ATOM 904 C CA . ARG A 1 116 ? 6.899 -14.384 22.584 1.00 85.00 116 ARG A CA 1
ATOM 905 C C . ARG A 1 116 ? 7.338 -15.344 21.479 1.00 85.00 116 ARG A C 1
ATOM 907 O O . ARG A 1 116 ? 7.982 -16.354 21.757 1.00 85.00 116 ARG A O 1
ATOM 914 N N . GLU A 1 117 ? 7.025 -15.039 20.222 1.00 83.00 117 GLU A N 1
ATOM 915 C CA . GLU A 1 117 ? 7.412 -15.885 19.091 1.00 83.00 117 GLU A CA 1
ATOM 916 C C . GLU A 1 117 ? 8.932 -15.934 18.911 1.00 83.00 117 GLU A C 1
ATOM 918 O O . GLU A 1 117 ? 9.456 -16.995 18.575 1.00 83.00 117 GLU A O 1
ATOM 923 N N . LYS A 1 118 ? 9.672 -14.847 19.175 1.00 79.44 118 LYS A N 1
ATOM 924 C CA . LYS A 1 118 ? 11.148 -14.847 19.138 1.00 79.44 118 LYS A CA 1
ATOM 925 C C . LYS A 1 118 ? 11.752 -15.894 20.075 1.00 79.44 118 LYS A C 1
ATOM 927 O O . LYS A 1 118 ? 12.752 -16.520 19.717 1.00 79.44 118 LYS A O 1
ATOM 932 N N . GLU A 1 119 ? 11.159 -16.064 21.254 1.00 76.12 119 GLU A N 1
ATOM 933 C CA . GLU A 1 119 ? 11.607 -17.004 22.288 1.00 76.12 119 GLU A CA 1
ATOM 934 C C . GLU A 1 119 ? 11.222 -18.456 21.971 1.00 76.12 119 GLU A C 1
ATOM 936 O O . GLU A 1 119 ? 11.945 -19.382 22.333 1.00 76.12 119 GLU A O 1
ATOM 941 N N . GLN A 1 120 ? 10.097 -18.658 21.279 1.00 71.12 120 GLN A N 1
ATOM 942 C CA . GLN A 1 120 ? 9.533 -19.981 20.987 1.00 71.12 120 GLN A CA 1
ATOM 943 C C . GLN A 1 120 ? 9.928 -20.533 19.611 1.00 71.12 120 GLN A C 1
ATOM 945 O O . GLN A 1 120 ? 9.841 -21.740 19.376 1.00 71.12 120 GLN A O 1
ATOM 950 N N . THR A 1 121 ? 10.359 -19.675 18.684 1.00 65.56 121 THR A N 1
ATOM 951 C CA . THR A 1 121 ? 10.699 -20.088 17.320 1.00 65.56 121 THR A CA 1
ATOM 952 C C . THR A 1 121 ? 12.032 -20.827 17.309 1.00 65.56 121 THR A C 1
ATOM 954 O O . THR A 1 121 ? 13.099 -20.237 17.477 1.00 65.56 121 THR A O 1
ATOM 957 N N . THR A 1 122 ? 11.987 -22.128 17.029 1.00 57.38 122 THR A N 1
ATOM 958 C CA . THR A 1 122 ? 13.173 -22.889 16.625 1.00 57.38 122 THR A CA 1
ATOM 959 C C . THR A 1 122 ? 13.691 -22.355 15.292 1.00 57.38 122 THR A C 1
ATOM 961 O O . THR A 1 122 ? 12.894 -22.078 14.393 1.00 57.38 122 THR A O 1
ATOM 964 N N . THR A 1 123 ? 15.010 -22.242 15.126 1.00 57.31 123 THR A N 1
ATOM 965 C CA . THR A 1 123 ? 15.617 -21.878 13.840 1.00 57.31 123 THR A CA 1
ATOM 966 C C . THR A 1 123 ? 15.159 -22.872 12.772 1.00 57.31 123 THR A C 1
ATOM 968 O O . THR A 1 123 ? 15.592 -24.022 12.758 1.00 57.31 123 THR A O 1
ATOM 971 N N . ILE A 1 124 ? 14.267 -22.444 11.876 1.00 56.09 124 ILE A N 1
ATOM 972 C CA . ILE A 1 124 ? 14.016 -23.189 10.644 1.00 56.09 124 ILE A CA 1
ATOM 973 C C . ILE A 1 124 ? 15.311 -23.080 9.843 1.00 56.09 124 ILE A C 1
ATOM 975 O O . ILE A 1 124 ? 15.726 -21.979 9.471 1.00 56.09 124 ILE A O 1
ATOM 979 N N . ALA A 1 125 ? 15.998 -24.208 9.672 1.00 52.69 125 ALA A N 1
ATOM 980 C CA . ALA A 1 125 ? 17.224 -24.271 8.897 1.00 52.69 125 ALA A CA 1
ATOM 981 C C . ALA A 1 125 ? 16.867 -24.123 7.416 1.00 52.69 125 ALA A C 1
ATOM 983 O O . ALA A 1 125 ? 16.415 -25.070 6.776 1.00 52.69 125 ALA A O 1
ATOM 984 N N . TYR A 1 126 ? 17.052 -22.920 6.887 1.00 56.97 126 TYR A N 1
ATOM 985 C CA . TYR A 1 126 ? 17.030 -22.688 5.452 1.00 56.97 126 TYR A CA 1
ATOM 986 C C . TYR A 1 126 ? 18.422 -22.974 4.861 1.00 56.97 126 TYR A C 1
ATOM 988 O O . TYR A 1 126 ? 19.425 -22.860 5.575 1.00 56.97 126 TYR A O 1
ATOM 996 N N . PRO A 1 127 ? 18.516 -23.343 3.573 1.00 55.50 127 PRO A N 1
ATOM 997 C CA . PRO A 1 127 ? 19.795 -23.514 2.890 1.00 55.50 127 PRO A CA 1
ATOM 998 C C . PRO A 1 127 ? 20.713 -22.283 3.054 1.00 55.50 127 PRO A C 1
ATOM 1000 O O . PRO A 1 127 ? 20.230 -21.155 3.010 1.00 55.50 127 PRO A O 1
ATOM 1003 N N . PRO A 1 128 ? 22.034 -22.434 3.230 1.00 54.84 128 PRO A N 1
ATOM 1004 C CA . PRO A 1 128 ? 22.926 -21.286 3.397 1.00 54.84 128 PRO A CA 1
ATOM 1005 C C . PRO A 1 128 ? 22.898 -20.326 2.193 1.00 54.84 128 PRO A C 1
ATOM 1007 O O . PRO A 1 128 ? 22.932 -20.774 1.050 1.00 54.84 128 PRO A O 1
ATOM 1010 N N . GLY A 1 129 ? 22.920 -19.013 2.456 1.00 56.25 129 GLY A N 1
ATOM 1011 C CA . GLY A 1 129 ? 23.284 -17.990 1.463 1.00 56.25 129 GLY A CA 1
ATOM 1012 C C . GLY A 1 129 ? 22.151 -17.249 0.744 1.00 56.25 129 GLY A C 1
ATOM 1013 O O . GLY A 1 129 ? 22.466 -16.414 -0.094 1.00 56.25 129 GLY A O 1
ATOM 1014 N N . LEU A 1 130 ? 20.873 -17.517 1.047 1.00 55.56 130 LEU A N 1
ATOM 1015 C CA . LEU A 1 130 ? 19.746 -16.899 0.319 1.00 55.56 130 LEU A CA 1
ATOM 1016 C C . LEU A 1 130 ? 18.579 -16.411 1.194 1.00 55.56 130 LEU A C 1
ATOM 1018 O O . LEU A 1 130 ? 17.672 -15.774 0.670 1.00 55.56 130 LEU A O 1
ATOM 1022 N N . TRP A 1 131 ? 18.568 -16.698 2.500 1.00 66.06 131 TRP A N 1
ATOM 1023 C CA . TRP A 1 131 ? 17.340 -16.601 3.297 1.00 66.06 131 TRP A CA 1
ATOM 1024 C C . TRP A 1 131 ? 17.581 -16.056 4.700 1.00 66.06 131 TRP A C 1
ATOM 1026 O O . TRP A 1 131 ? 18.567 -16.410 5.354 1.00 66.06 131 TRP A O 1
ATOM 1036 N N . ARG A 1 132 ? 16.616 -15.286 5.209 1.00 65.38 132 ARG A N 1
ATOM 1037 C CA . ARG A 1 132 ? 16.508 -14.981 6.641 1.00 65.38 132 ARG A CA 1
ATOM 1038 C C . ARG A 1 132 ? 15.560 -15.973 7.307 1.00 65.38 132 ARG A C 1
ATOM 1040 O O . ARG A 1 132 ? 14.398 -16.081 6.916 1.00 65.38 132 ARG A O 1
ATOM 1047 N N . SER A 1 133 ? 16.024 -16.675 8.343 1.00 67.12 133 SER A N 1
ATOM 1048 C CA . SER A 1 133 ? 15.155 -17.551 9.139 1.00 67.12 133 SER A CA 1
ATOM 1049 C C . SER A 1 133 ? 14.037 -16.746 9.806 1.00 67.12 133 SER A C 1
ATOM 1051 O O . SER A 1 133 ? 14.235 -15.577 10.134 1.00 67.12 133 SER A O 1
ATOM 1053 N N . ARG A 1 134 ? 12.878 -17.363 10.083 1.00 71.69 134 ARG A N 1
ATOM 1054 C CA . ARG A 1 134 ? 11.767 -16.705 10.806 1.00 71.69 134 ARG A CA 1
ATOM 1055 C C . ARG A 1 134 ? 12.245 -15.973 12.065 1.00 71.69 134 ARG A C 1
ATOM 1057 O O . ARG A 1 134 ? 11.854 -14.840 12.308 1.00 71.69 134 ARG A O 1
ATOM 1064 N N . GLN A 1 135 ? 13.161 -16.581 12.820 1.00 71.88 135 GLN A N 1
ATOM 1065 C CA . GLN A 1 135 ? 13.755 -15.970 14.008 1.00 71.88 135 GLN A CA 1
ATOM 1066 C C . GLN A 1 135 ? 14.632 -14.747 13.685 1.00 71.88 135 GLN A C 1
ATOM 1068 O O . GLN A 1 135 ? 14.582 -13.759 14.417 1.00 71.88 135 GLN A O 1
ATOM 1073 N N . GLN A 1 136 ? 15.423 -14.781 12.605 1.00 73.75 136 GLN A N 1
ATOM 1074 C CA . GLN A 1 136 ? 16.204 -13.624 12.146 1.00 73.75 136 GLN A CA 1
ATOM 1075 C C . GLN A 1 136 ? 15.299 -12.483 11.685 1.00 73.75 136 GLN A C 1
ATOM 1077 O O . GLN A 1 136 ? 15.594 -11.335 11.996 1.00 73.75 136 GLN A O 1
ATOM 1082 N N . GLN A 1 137 ? 14.192 -12.792 11.008 1.00 73.12 137 GLN A N 1
ATOM 1083 C CA . GLN A 1 137 ? 13.210 -11.790 10.599 1.00 73.12 137 GLN A CA 1
ATOM 1084 C C . GLN A 1 137 ? 12.530 -11.163 11.818 1.00 73.12 137 GLN A C 1
ATOM 1086 O O . GLN A 1 137 ? 12.599 -9.953 11.980 1.00 73.12 137 GLN A O 1
ATOM 1091 N N . ILE A 1 138 ? 11.982 -11.972 12.735 1.00 74.81 138 ILE A N 1
ATOM 1092 C CA . ILE A 1 138 ? 11.407 -11.480 14.001 1.00 74.81 138 ILE A CA 1
ATOM 1093 C C . ILE A 1 138 ? 12.431 -10.628 14.764 1.00 74.81 138 ILE A C 1
ATOM 1095 O O . ILE A 1 138 ? 12.095 -9.576 15.294 1.00 74.81 138 ILE A O 1
ATOM 1099 N N . THR A 1 139 ? 13.696 -11.052 14.805 1.00 75.44 139 THR A N 1
ATOM 1100 C CA . THR A 1 139 ? 14.760 -10.293 15.477 1.00 75.44 139 THR A CA 1
ATOM 1101 C C . THR A 1 139 ? 15.062 -8.973 14.773 1.00 75.44 139 THR A C 1
ATOM 1103 O O . THR A 1 139 ? 15.275 -7.977 15.457 1.00 75.44 139 THR A O 1
ATOM 1106 N N . ALA A 1 140 ? 15.099 -8.952 13.439 1.00 73.19 140 ALA A N 1
ATOM 1107 C CA . ALA A 1 140 ? 15.272 -7.725 12.670 1.00 73.19 140 ALA A CA 1
ATOM 1108 C C . ALA A 1 140 ? 14.120 -6.752 12.950 1.00 73.19 140 ALA A C 1
ATOM 1110 O O . ALA A 1 140 ? 14.384 -5.607 13.295 1.00 73.19 140 ALA A O 1
ATOM 1111 N N . TRP A 1 141 ? 12.876 -7.233 12.929 1.00 73.44 141 TRP A N 1
ATOM 1112 C CA . TRP A 1 141 ? 11.698 -6.422 13.231 1.00 73.44 141 TRP A CA 1
ATOM 1113 C C . TRP A 1 141 ? 11.700 -5.892 14.658 1.00 73.44 141 TRP A C 1
ATOM 1115 O O . TRP A 1 141 ? 11.576 -4.691 14.855 1.00 73.44 141 TRP A O 1
ATOM 1125 N N . LEU A 1 142 ? 11.927 -6.738 15.663 1.00 73.75 142 LEU A N 1
ATOM 1126 C CA . LEU A 1 142 ? 11.970 -6.287 17.057 1.00 73.75 142 LEU A CA 1
ATOM 1127 C C . LEU A 1 142 ? 13.073 -5.252 17.310 1.00 73.75 142 LEU A C 1
ATOM 1129 O O . LEU A 1 142 ? 12.847 -4.310 18.056 1.00 73.75 142 LEU A O 1
ATOM 1133 N N . ARG A 1 143 ? 14.234 -5.357 16.647 1.00 72.56 143 ARG A N 1
ATOM 1134 C CA . ARG A 1 143 ? 15.267 -4.304 16.714 1.00 72.56 143 ARG A CA 1
ATOM 1135 C C . ARG A 1 143 ? 14.778 -2.977 16.151 1.00 72.56 143 ARG A C 1
ATOM 1137 O O . ARG A 1 143 ? 15.183 -1.926 16.633 1.00 72.56 143 ARG A O 1
ATOM 1144 N N . ILE A 1 144 ? 13.951 -3.035 15.116 1.00 70.06 144 ILE A N 1
ATOM 1145 C CA . ILE A 1 144 ? 13.367 -1.852 14.508 1.00 70.06 144 ILE A CA 1
ATOM 1146 C C . ILE A 1 144 ? 12.332 -1.212 15.459 1.00 70.06 144 ILE A C 1
ATOM 1148 O O . ILE A 1 144 ? 12.414 -0.004 15.684 1.00 70.06 144 ILE A O 1
ATOM 1152 N N . TYR A 1 145 ? 11.449 -2.005 16.087 1.00 69.56 145 TYR A N 1
ATOM 1153 C CA . TYR A 1 145 ? 10.553 -1.535 17.163 1.00 69.56 145 TYR A CA 1
ATOM 1154 C C . TYR A 1 145 ? 11.351 -0.881 18.305 1.00 69.56 145 TYR A C 1
ATOM 1156 O O . TYR A 1 145 ? 11.096 0.266 18.662 1.00 69.56 145 TYR A O 1
ATOM 1164 N N . GLU A 1 146 ? 12.369 -1.575 18.829 1.00 70.88 146 GLU A N 1
ATOM 1165 C CA . GLU A 1 146 ? 13.216 -1.091 19.929 1.00 70.88 146 GLU A CA 1
ATOM 1166 C C . GLU A 1 146 ? 13.935 0.227 19.574 1.00 70.88 146 GLU A C 1
ATOM 1168 O O . GLU A 1 146 ? 14.042 1.127 20.409 1.00 70.88 146 GLU A O 1
ATOM 1173 N N . ALA A 1 147 ? 14.436 0.375 18.343 1.00 65.00 147 ALA A N 1
ATOM 1174 C CA . ALA A 1 147 ? 15.101 1.602 17.900 1.00 65.00 147 ALA A CA 1
ATOM 1175 C C . ALA A 1 147 ? 14.137 2.800 17.833 1.00 65.00 147 ALA A C 1
ATOM 1177 O O . ALA A 1 147 ? 14.514 3.916 18.209 1.00 65.00 147 ALA A O 1
ATOM 1178 N N . ALA A 1 148 ? 12.901 2.566 17.384 1.00 63.91 148 ALA A N 1
ATOM 1179 C CA . ALA A 1 148 ? 11.855 3.581 17.327 1.00 63.91 148 ALA A CA 1
ATOM 1180 C C . ALA A 1 148 ? 11.394 4.010 18.732 1.00 63.91 148 ALA A C 1
ATOM 1182 O O . ALA A 1 148 ? 11.340 5.206 19.016 1.00 63.91 148 ALA A O 1
ATOM 1183 N N . GLU A 1 149 ? 11.145 3.060 19.642 1.00 65.31 149 GLU A N 1
ATOM 1184 C CA . GLU A 1 149 ? 10.728 3.353 21.024 1.00 65.31 149 GLU A CA 1
ATOM 1185 C C . GLU A 1 149 ? 11.775 4.158 21.808 1.00 65.31 149 GLU A C 1
ATOM 1187 O O . GLU A 1 149 ? 11.432 5.036 22.600 1.00 65.31 149 GLU A O 1
ATOM 1192 N N . ASN A 1 150 ? 13.063 3.902 21.568 1.00 64.38 150 ASN A N 1
ATOM 1193 C CA . ASN A 1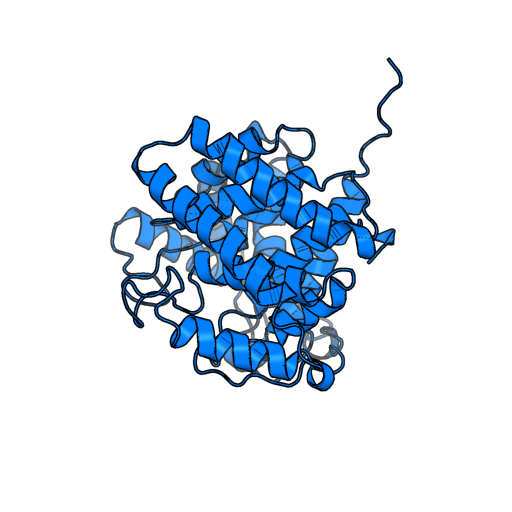 150 ? 14.156 4.592 22.256 1.00 64.38 150 ASN A CA 1
ATOM 1194 C C . ASN A 1 150 ? 14.483 5.979 21.674 1.00 64.38 150 ASN A C 1
ATOM 1196 O O . ASN A 1 150 ? 15.462 6.600 22.095 1.00 64.38 150 ASN A O 1
ATOM 1200 N N . GLY A 1 151 ? 13.712 6.466 20.694 1.00 56.59 151 GLY A N 1
ATOM 1201 C CA . GLY A 1 151 ? 13.969 7.747 20.030 1.00 56.59 151 GLY A CA 1
ATOM 1202 C C . GLY A 1 151 ? 15.317 7.795 19.303 1.00 56.59 151 GLY A C 1
ATOM 1203 O O . GLY A 1 151 ? 15.851 8.876 19.070 1.00 56.59 151 GLY A O 1
ATOM 1204 N N . GLN A 1 152 ? 15.889 6.629 18.977 1.00 55.72 152 GLN A N 1
ATOM 1205 C CA . GLN A 1 152 ? 17.173 6.493 18.280 1.00 55.72 152 GLN A CA 1
ATOM 1206 C C . GLN A 1 152 ? 17.010 6.390 16.758 1.00 55.72 152 GLN A C 1
ATOM 1208 O O . GLN A 1 152 ? 17.993 6.230 16.039 1.00 55.72 152 GLN A O 1
ATOM 1213 N N . SER A 1 153 ? 15.783 6.469 16.249 1.00 49.81 153 SER A N 1
ATOM 1214 C CA . SER A 1 153 ? 15.491 6.310 14.831 1.00 49.81 153 SER A CA 1
ATOM 1215 C C . SER A 1 153 ? 15.583 7.646 14.083 1.00 49.81 153 SER A C 1
ATOM 1217 O O . SER A 1 153 ? 14.577 8.267 13.750 1.00 49.81 153 SER A O 1
ATOM 1219 N N . GLU A 1 154 ? 16.795 8.067 13.752 1.00 45.78 154 GLU A N 1
ATOM 1220 C CA . GLU A 1 154 ? 17.015 8.539 12.384 1.00 45.78 154 GLU A CA 1
ATOM 1221 C C . GLU A 1 154 ? 16.841 7.285 11.505 1.00 45.78 154 GLU A C 1
ATOM 1223 O O . GLU A 1 154 ? 17.462 6.269 11.807 1.00 45.78 154 GLU A O 1
ATOM 1228 N N . SER A 1 155 ? 15.888 7.270 10.562 1.00 46.34 155 SER A N 1
ATOM 1229 C CA . SER A 1 155 ? 15.282 6.029 10.032 1.00 46.34 155 SER A CA 1
ATOM 1230 C C . SER A 1 155 ? 16.269 4.893 9.715 1.00 46.34 155 SER A C 1
ATOM 1232 O O . SER A 1 155 ? 17.374 5.125 9.221 1.00 46.34 155 SER A O 1
ATOM 1234 N N . PHE A 1 156 ? 15.816 3.647 9.905 1.00 48.66 156 PHE A N 1
ATOM 1235 C CA . PHE A 1 156 ? 16.567 2.418 9.603 1.00 48.66 156 PHE A CA 1
ATOM 1236 C C . PHE A 1 156 ? 17.118 2.369 8.161 1.00 48.66 156 PHE A C 1
ATOM 1238 O O . PHE A 1 156 ? 18.060 1.629 7.886 1.00 48.66 156 PHE A O 1
ATOM 1245 N N . PHE A 1 157 ? 16.553 3.180 7.259 1.00 51.22 157 PHE A N 1
ATOM 1246 C CA . PHE A 1 157 ? 16.895 3.239 5.842 1.00 51.22 157 PHE A CA 1
ATOM 1247 C C . PHE A 1 157 ? 17.591 4.549 5.412 1.00 51.22 157 PHE A C 1
ATOM 1249 O O . PHE A 1 157 ? 18.239 4.560 4.367 1.00 51.22 157 PHE A O 1
ATOM 1256 N N . ALA A 1 158 ? 17.485 5.643 6.189 1.00 54.34 158 ALA A N 1
ATOM 1257 C CA . ALA A 1 158 ? 18.216 6.917 6.040 1.00 54.34 158 ALA A CA 1
ATOM 1258 C C . ALA A 1 158 ? 17.816 7.979 7.106 1.00 54.34 158 ALA A C 1
ATOM 1260 O O . ALA A 1 158 ? 16.636 8.066 7.450 1.00 54.34 158 ALA A O 1
ATOM 1261 N N . PRO A 1 159 ? 18.713 8.898 7.520 1.00 53.91 159 PRO A N 1
ATOM 1262 C CA . PRO A 1 159 ? 18.365 10.031 8.398 1.00 53.91 159 PRO A CA 1
ATOM 1263 C C . PRO A 1 159 ? 17.202 10.876 7.861 1.00 53.91 159 PRO A C 1
ATOM 1265 O O . PRO A 1 159 ? 17.073 10.993 6.651 1.00 53.91 159 PRO A O 1
ATOM 1268 N N . ASP A 1 160 ? 16.350 11.464 8.700 1.00 57.53 160 ASP A N 1
ATOM 1269 C CA . ASP A 1 160 ? 15.258 12.379 8.290 1.00 57.53 160 ASP A CA 1
ATOM 1270 C C . ASP A 1 160 ? 14.141 11.809 7.382 1.00 57.53 160 ASP A C 1
ATOM 1272 O O . ASP A 1 160 ? 13.348 12.575 6.832 1.00 57.53 160 ASP A O 1
ATOM 1276 N N . VAL A 1 161 ? 14.042 10.485 7.199 1.00 59.06 161 VAL A N 1
ATOM 1277 C CA . VAL A 1 161 ? 12.854 9.863 6.575 1.00 59.06 161 VAL A CA 1
ATOM 1278 C C . VAL A 1 161 ? 11.844 9.500 7.659 1.00 59.06 161 VAL A C 1
ATOM 1280 O O . VAL A 1 161 ? 12.243 8.845 8.624 1.00 59.06 161 VAL A O 1
ATOM 1283 N N . PRO A 1 162 ? 10.552 9.857 7.524 1.00 64.00 162 PRO A N 1
ATOM 1284 C CA . PRO A 1 162 ? 9.534 9.309 8.408 1.00 64.00 162 PRO A CA 1
ATOM 1285 C C . PRO A 1 162 ? 9.512 7.790 8.261 1.00 64.00 162 PRO A C 1
ATOM 1287 O O . PRO A 1 162 ? 9.388 7.278 7.154 1.00 64.00 162 PRO A O 1
ATOM 1290 N N . VAL A 1 163 ? 9.645 7.061 9.363 1.00 65.62 163 VAL A N 1
ATOM 1291 C CA . VAL A 1 163 ? 9.503 5.608 9.324 1.00 65.62 163 VAL A CA 1
ATOM 1292 C C . VAL A 1 163 ? 8.043 5.241 9.009 1.00 65.62 163 VAL A C 1
ATOM 1294 O O . VAL A 1 163 ? 7.136 5.891 9.529 1.00 65.62 163 VAL A O 1
ATOM 1297 N N . VAL A 1 164 ? 7.820 4.251 8.135 1.00 71.56 164 VAL A N 1
ATOM 1298 C CA . VAL A 1 164 ? 6.499 3.923 7.559 1.00 71.56 164 VAL A CA 1
ATOM 1299 C C . VAL A 1 164 ? 6.174 2.434 7.703 1.00 71.56 164 VAL A C 1
ATOM 1301 O O . VAL A 1 164 ? 6.173 1.714 6.719 1.00 71.56 164 VAL A O 1
ATOM 1304 N N . PHE A 1 165 ? 5.894 1.945 8.907 1.00 74.31 165 PHE A N 1
ATOM 1305 C CA . PHE A 1 165 ? 5.510 0.542 9.144 1.00 74.31 165 PHE A CA 1
ATOM 1306 C C . PHE A 1 165 ? 4.102 0.211 8.685 1.00 74.31 165 PHE A C 1
ATOM 1308 O O . PHE A 1 165 ? 3.827 -0.891 8.206 1.00 74.31 165 PHE A O 1
ATOM 1315 N N . GLY A 1 166 ? 3.204 1.177 8.833 1.00 76.81 166 GLY A N 1
ATOM 1316 C CA . GLY A 1 166 ? 1.782 0.995 8.640 1.00 76.81 166 GLY A CA 1
ATOM 1317 C C . GLY A 1 166 ? 1.418 0.456 7.264 1.00 76.81 166 GLY A C 1
ATOM 1318 O O . GLY A 1 166 ? 0.641 -0.497 7.147 1.00 76.81 166 GLY A O 1
ATOM 1319 N N . LEU A 1 167 ? 2.035 1.031 6.231 1.00 78.00 167 LEU A N 1
ATOM 1320 C CA . LEU A 1 167 ? 1.736 0.730 4.835 1.00 78.00 167 LEU A CA 1
ATOM 1321 C C . LEU A 1 167 ? 2.148 -0.673 4.400 1.00 78.00 167 LEU A C 1
ATOM 1323 O O . LEU A 1 167 ? 1.407 -1.297 3.644 1.00 78.00 167 LEU A O 1
ATOM 1327 N N . PHE A 1 168 ? 3.275 -1.187 4.890 1.00 76.38 168 PHE A N 1
ATOM 1328 C CA . PHE A 1 168 ? 3.759 -2.504 4.478 1.00 76.38 168 PHE A CA 1
ATOM 1329 C C . PHE A 1 168 ? 3.323 -3.629 5.425 1.00 76.38 168 PHE A C 1
ATOM 1331 O O . PHE A 1 168 ? 3.036 -4.741 4.972 1.00 76.38 168 PHE A O 1
ATOM 1338 N N . MET A 1 169 ? 3.222 -3.358 6.734 1.00 77.62 169 MET A N 1
ATOM 1339 C CA . MET A 1 169 ? 2.952 -4.403 7.729 1.00 77.62 169 MET A CA 1
ATOM 1340 C C . MET A 1 169 ? 1.471 -4.670 7.939 1.00 77.62 169 MET A C 1
ATOM 1342 O O . MET A 1 169 ? 1.062 -5.826 8.064 1.00 77.62 169 MET A O 1
ATOM 1346 N N . TYR A 1 170 ? 0.675 -3.610 8.075 1.00 80.50 170 TYR A N 1
ATOM 1347 C CA . TYR A 1 170 ? -0.655 -3.737 8.664 1.00 80.50 170 TYR A CA 1
ATOM 1348 C C . TYR A 1 170 ? -1.775 -3.295 7.736 1.00 80.50 170 TYR A C 1
ATOM 1350 O O . TYR A 1 170 ? -2.908 -3.663 8.015 1.00 80.50 170 TYR A O 1
ATOM 1358 N N . LEU A 1 171 ? -1.501 -2.553 6.657 1.00 88.00 171 LEU A N 1
ATOM 1359 C CA . LEU A 1 171 ? -2.520 -2.023 5.741 1.00 88.00 171 LEU A CA 1
ATOM 1360 C C . LEU A 1 171 ? -3.581 -3.067 5.355 1.00 88.00 171 LEU A C 1
ATOM 1362 O O . LEU A 1 171 ? -4.778 -2.806 5.450 1.00 88.00 171 LEU A O 1
ATOM 1366 N N . ASP A 1 172 ? -3.142 -4.276 5.010 1.00 88.12 172 ASP A N 1
ATOM 1367 C CA . ASP A 1 172 ? -4.005 -5.387 4.601 1.00 88.12 172 ASP A CA 1
ATOM 1368 C C . ASP A 1 172 ? -4.983 -5.846 5.702 1.00 88.12 172 ASP A C 1
ATOM 1370 O O . ASP A 1 172 ? -6.029 -6.420 5.407 1.00 88.12 172 ASP A O 1
ATOM 1374 N N . LEU A 1 173 ? -4.718 -5.554 6.983 1.00 87.44 173 LEU A N 1
ATOM 1375 C CA . LEU A 1 173 ? -5.679 -5.799 8.066 1.00 87.44 173 LEU A CA 1
ATOM 1376 C C . LEU A 1 173 ? -6.956 -4.973 7.905 1.00 87.44 173 LEU A C 1
ATOM 1378 O O . LEU A 1 173 ? -7.989 -5.362 8.451 1.00 87.44 173 LEU A O 1
ATOM 1382 N N . ALA A 1 174 ? -6.916 -3.854 7.175 1.00 90.75 174 ALA A N 1
ATOM 1383 C CA . ALA A 1 174 ? -8.075 -2.993 6.973 1.00 90.75 174 ALA A CA 1
ATOM 1384 C C . ALA A 1 174 ? -9.220 -3.724 6.252 1.00 90.75 174 ALA A C 1
ATOM 1386 O O . ALA A 1 174 ? -10.386 -3.412 6.491 1.00 90.75 174 ALA A O 1
ATOM 1387 N N . VAL A 1 175 ? -8.917 -4.783 5.486 1.00 89.38 175 VAL A N 1
ATOM 1388 C CA . VAL A 1 175 ? -9.926 -5.649 4.854 1.00 89.38 175 VAL A CA 1
ATOM 1389 C C . VAL A 1 175 ? -10.870 -6.271 5.886 1.00 89.38 175 VAL A C 1
ATOM 1391 O O . VAL A 1 175 ? -12.058 -6.467 5.627 1.00 89.38 175 VAL A O 1
ATOM 1394 N N . LEU A 1 176 ? -10.367 -6.532 7.099 1.00 86.12 176 LEU A N 1
ATOM 1395 C CA . LEU A 1 176 ? -11.153 -7.094 8.192 1.00 86.12 176 LEU A CA 1
ATOM 1396 C C . LEU A 1 176 ? -12.188 -6.111 8.721 1.00 86.12 176 LEU A C 1
ATOM 1398 O O . LEU A 1 176 ? -13.101 -6.561 9.403 1.00 86.12 176 LEU A O 1
ATOM 1402 N N . TYR A 1 177 ? -12.053 -4.818 8.420 1.00 88.88 177 TYR A N 1
ATOM 1403 C CA . TYR A 1 177 ? -12.916 -3.719 8.850 1.00 88.88 177 TYR A CA 1
ATOM 1404 C C . TYR A 1 177 ? -13.804 -3.193 7.716 1.00 88.88 177 TYR A C 1
ATOM 1406 O O . TYR A 1 177 ? -14.401 -2.134 7.852 1.00 88.88 177 TYR A O 1
ATOM 1414 N N . GLY A 1 178 ? -13.955 -3.944 6.620 1.00 85.56 178 GLY A N 1
ATOM 1415 C CA . GLY A 1 178 ? -14.752 -3.538 5.456 1.00 85.56 178 GLY A CA 1
ATOM 1416 C C . GLY A 1 178 ? -16.247 -3.286 5.699 1.00 85.56 178 GLY A C 1
ATOM 1417 O O . GLY A 1 178 ? -16.946 -2.801 4.813 1.00 85.56 178 GLY A O 1
ATOM 1418 N N . ASP A 1 179 ? -16.760 -3.629 6.883 1.00 86.38 179 ASP A N 1
ATOM 1419 C CA . ASP A 1 179 ? -18.123 -3.314 7.337 1.00 86.38 179 ASP A CA 1
ATOM 1420 C C . ASP A 1 179 ? -18.242 -2.008 8.117 1.00 86.38 179 ASP A C 1
ATOM 1422 O O . ASP A 1 179 ? -19.355 -1.555 8.389 1.00 86.38 179 ASP A O 1
ATOM 1426 N N . ASP A 1 180 ? -17.111 -1.405 8.457 1.00 89.06 180 ASP A N 1
ATOM 1427 C CA . ASP A 1 180 ? -17.060 -0.189 9.241 1.00 89.06 180 ASP A CA 1
ATOM 1428 C C . ASP A 1 180 ? -17.031 1.042 8.319 1.00 89.06 180 ASP A C 1
ATOM 1430 O O . ASP A 1 180 ? -16.797 0.966 7.114 1.00 89.06 180 ASP A O 1
ATOM 1434 N N . ASP A 1 181 ? -17.293 2.203 8.909 1.00 91.56 181 ASP A N 1
ATOM 1435 C CA . ASP A 1 181 ? -17.168 3.494 8.237 1.00 91.56 181 ASP A CA 1
ATOM 1436 C C . ASP A 1 181 ? -15.689 3.760 7.871 1.00 91.56 181 ASP A C 1
ATOM 1438 O O . ASP A 1 181 ? -14.840 3.686 8.770 1.00 91.56 181 ASP A O 1
ATOM 1442 N N . PRO A 1 182 ? -15.352 4.096 6.608 1.00 94.00 182 PRO A N 1
ATOM 1443 C CA . PRO A 1 182 ? -13.981 4.399 6.192 1.00 94.00 182 PRO A CA 1
ATOM 1444 C C . PRO A 1 182 ? -13.270 5.457 7.048 1.00 94.00 182 PRO A C 1
ATOM 1446 O O . PRO A 1 182 ? -12.067 5.335 7.276 1.00 94.00 182 PRO A O 1
ATOM 1449 N N . VAL A 1 183 ? -13.987 6.447 7.593 1.00 93.44 183 VAL A N 1
ATOM 1450 C CA . VAL A 1 183 ? -13.426 7.467 8.504 1.00 93.44 183 VAL A CA 1
ATOM 1451 C C . VAL A 1 183 ? -13.005 6.844 9.840 1.00 93.44 183 VAL A C 1
ATOM 1453 O O . VAL A 1 183 ? -11.963 7.182 10.417 1.00 93.44 183 VAL A O 1
ATOM 1456 N N . LYS A 1 184 ? -13.777 5.868 10.331 1.00 92.56 184 LYS A N 1
ATOM 1457 C CA . LYS A 1 184 ? -13.423 5.108 11.540 1.00 92.56 184 LYS A CA 1
ATOM 1458 C C . LYS A 1 184 ? -12.239 4.188 11.289 1.00 92.56 184 LYS A C 1
ATOM 1460 O O . LYS A 1 184 ? -11.373 4.092 12.157 1.00 92.56 184 LYS A O 1
ATOM 1465 N N . VAL A 1 185 ? -12.175 3.550 10.119 1.00 93.12 185 VAL A N 1
ATOM 1466 C CA . VAL A 1 185 ? -11.020 2.731 9.726 1.00 93.12 185 VAL A CA 1
ATOM 1467 C C . VAL A 1 185 ? -9.769 3.596 9.601 1.00 93.12 185 VAL A C 1
ATOM 1469 O O . VAL A 1 185 ? -8.742 3.232 10.168 1.00 93.12 185 VAL A O 1
ATOM 1472 N N . TYR A 1 186 ? -9.863 4.776 8.978 1.00 93.75 186 TYR A N 1
ATOM 1473 C CA . TYR A 1 186 ? -8.779 5.762 8.957 1.00 93.75 186 TYR A CA 1
ATOM 1474 C C . TYR A 1 186 ? -8.258 6.040 10.369 1.00 93.75 186 TYR A C 1
ATOM 1476 O O . TYR A 1 186 ? -7.065 5.897 10.637 1.00 93.75 186 TYR A O 1
ATOM 1484 N N . THR A 1 187 ? -9.160 6.385 11.289 1.00 90.50 187 THR A N 1
ATOM 1485 C CA . THR A 1 187 ? -8.790 6.763 12.658 1.00 90.50 187 THR A CA 1
ATOM 1486 C C . THR A 1 187 ? -8.144 5.596 13.394 1.00 90.50 187 THR A C 1
ATOM 1488 O O . THR A 1 187 ? -7.145 5.773 14.095 1.00 90.50 187 THR A O 1
ATOM 1491 N N . LEU A 1 188 ? -8.694 4.393 13.218 1.00 89.69 188 LEU A N 1
ATOM 1492 C CA . LEU A 1 188 ? -8.143 3.175 13.789 1.00 89.69 188 LEU A CA 1
ATOM 1493 C C . LEU A 1 188 ? -6.722 2.931 13.286 1.00 89.69 188 LEU A C 1
ATOM 1495 O O . LEU A 1 188 ? -5.833 2.769 14.110 1.00 89.69 188 LEU A O 1
ATOM 1499 N N . PHE A 1 189 ? -6.494 2.940 11.973 1.00 90.56 189 PHE A N 1
ATOM 1500 C CA . PHE A 1 189 ? -5.197 2.593 11.385 1.00 90.56 189 PHE A CA 1
ATOM 1501 C C . PHE A 1 189 ? -4.132 3.669 11.575 1.00 90.56 189 PHE A C 1
ATOM 1503 O O . PHE A 1 189 ? -2.969 3.343 11.811 1.00 90.56 189 PHE A O 1
ATOM 1510 N N . ARG A 1 190 ? -4.532 4.942 11.588 1.00 88.38 190 ARG A N 1
ATOM 1511 C CA . ARG A 1 190 ? -3.661 6.047 11.997 1.00 88.38 190 ARG A CA 1
ATOM 1512 C C . ARG A 1 190 ? -3.154 5.852 13.427 1.00 88.38 190 ARG A C 1
ATOM 1514 O O . ARG A 1 190 ? -1.979 6.061 13.694 1.00 88.38 190 ARG A O 1
ATOM 1521 N N . ASN A 1 191 ? -4.032 5.439 14.344 1.00 83.75 191 ASN A N 1
ATOM 1522 C CA . ASN A 1 191 ? -3.670 5.190 15.745 1.00 83.75 191 ASN A CA 1
ATOM 1523 C C . ASN A 1 191 ? -3.005 3.826 15.966 1.00 83.75 191 ASN A C 1
ATOM 1525 O O . ASN A 1 191 ? -2.295 3.651 16.950 1.00 83.75 191 ASN A O 1
ATOM 1529 N N . PHE A 1 192 ? -3.270 2.856 15.092 1.00 79.94 192 PHE A N 1
ATOM 1530 C CA . PHE A 1 192 ? -2.669 1.526 15.122 1.00 79.94 192 PHE A CA 1
ATOM 1531 C C . PHE A 1 192 ? -1.207 1.560 14.676 1.00 79.94 192 PHE A C 1
ATOM 1533 O O . PHE A 1 192 ? -0.454 0.683 15.059 1.00 79.94 192 PHE A O 1
ATOM 1540 N N . SER A 1 193 ? -0.806 2.546 13.877 1.00 77.94 193 SER A N 1
ATOM 1541 C CA . SER A 1 193 ? 0.551 2.644 13.334 1.00 77.94 193 SER A CA 1
ATOM 1542 C C . SER A 1 193 ? 1.421 3.532 14.229 1.00 77.94 193 SER A C 1
ATOM 1544 O O . SER A 1 193 ? 1.877 4.584 13.800 1.00 77.94 193 SER A O 1
ATOM 1546 N N . LEU A 1 194 ? 1.618 3.172 15.502 1.00 69.38 194 LEU A N 1
ATOM 1547 C CA . LEU A 1 194 ? 2.339 4.020 16.470 1.00 69.38 194 LEU A CA 1
ATOM 1548 C C . LEU A 1 194 ? 3.820 4.172 16.126 1.00 69.38 194 LEU A C 1
ATOM 1550 O O . LEU A 1 194 ? 4.451 5.143 16.542 1.00 69.38 194 LEU A O 1
ATOM 1554 N N . LEU A 1 195 ? 4.373 3.218 15.378 1.00 70.00 195 LEU A N 1
ATOM 1555 C CA . LEU A 1 195 ? 5.727 3.324 14.856 1.00 70.00 195 LEU A CA 1
ATOM 1556 C C . LEU A 1 195 ? 5.851 4.226 13.622 1.00 70.00 195 LEU A C 1
ATOM 1558 O O . LEU A 1 195 ? 6.975 4.564 13.236 1.00 70.00 195 LEU A O 1
ATOM 1562 N N . ASP A 1 196 ? 4.736 4.602 12.992 1.00 77.19 196 ASP A N 1
ATOM 1563 C CA . ASP A 1 196 ? 4.763 5.540 11.877 1.00 77.19 196 ASP A CA 1
ATOM 1564 C C . ASP A 1 196 ? 5.163 6.927 12.379 1.00 77.19 196 ASP A C 1
ATOM 1566 O O . ASP A 1 196 ? 4.617 7.458 13.348 1.00 77.19 196 ASP A O 1
ATOM 1570 N N . GLN A 1 197 ? 6.118 7.549 11.693 1.00 72.94 197 GLN A N 1
ATOM 1571 C CA . GLN A 1 197 ? 6.631 8.862 12.073 1.00 72.94 197 GLN A CA 1
ATOM 1572 C C . GLN A 1 197 ? 6.143 9.961 11.143 1.00 72.94 197 GLN A C 1
ATOM 1574 O O . GLN A 1 197 ? 5.855 9.749 9.967 1.00 72.94 197 GLN A O 1
ATOM 1579 N N . GLY A 1 198 ? 6.101 11.186 11.668 1.00 74.06 198 GLY A N 1
ATOM 1580 C CA . GLY A 1 198 ? 5.699 12.347 10.881 1.00 74.06 198 GLY A CA 1
ATOM 1581 C C . GLY A 1 198 ? 4.296 12.164 10.306 1.00 74.06 198 GLY A C 1
ATOM 1582 O O . GLY A 1 198 ? 3.350 11.946 11.057 1.00 74.06 198 GLY A O 1
ATOM 1583 N N . SER A 1 199 ? 4.189 12.252 8.983 1.00 78.00 199 SER A N 1
ATOM 1584 C CA . SER A 1 199 ? 2.934 12.133 8.240 1.00 78.00 199 SER A CA 1
ATOM 1585 C C . SER A 1 199 ? 2.569 10.693 7.858 1.00 78.00 199 SER A C 1
ATOM 1587 O O . SER A 1 199 ? 1.477 10.459 7.343 1.00 78.00 199 SER A O 1
ATOM 1589 N N . ALA A 1 200 ? 3.439 9.709 8.123 1.00 81.50 200 ALA A N 1
ATOM 1590 C CA . ALA A 1 200 ? 3.231 8.316 7.723 1.00 81.50 200 ALA A CA 1
ATOM 1591 C C . ALA A 1 200 ? 1.916 7.729 8.255 1.00 81.50 200 ALA A C 1
ATOM 1593 O O . ALA A 1 200 ? 1.152 7.164 7.476 1.00 81.50 200 ALA A O 1
ATOM 1594 N N . GLY A 1 201 ? 1.578 7.983 9.524 1.00 86.25 201 GLY A N 1
ATOM 1595 C CA . GLY A 1 201 ? 0.341 7.475 10.122 1.00 86.25 201 GLY A CA 1
ATOM 1596 C C . GLY A 1 201 ? -0.922 8.029 9.455 1.00 86.25 201 GLY A C 1
ATOM 1597 O O . GLY A 1 201 ? -1.918 7.316 9.334 1.00 86.25 201 GLY A O 1
ATOM 1598 N N . VAL A 1 202 ? -0.882 9.276 8.962 1.00 88.38 202 VAL A N 1
ATOM 1599 C CA . VAL A 1 202 ? -1.990 9.873 8.195 1.00 88.38 202 VAL A CA 1
ATOM 1600 C C . VAL A 1 202 ? -2.176 9.119 6.880 1.00 88.38 202 VAL A C 1
ATOM 1602 O O . VAL A 1 202 ? -3.291 8.704 6.569 1.00 88.38 202 VAL A O 1
ATOM 1605 N N . PHE A 1 203 ? -1.099 8.874 6.130 1.00 88.88 203 PHE A N 1
ATOM 1606 C CA . PHE A 1 203 ? -1.176 8.138 4.863 1.00 88.88 203 PHE A CA 1
ATOM 1607 C C . PHE A 1 203 ? -1.567 6.669 5.056 1.00 88.88 203 PHE A C 1
ATOM 1609 O O . PHE A 1 203 ? -2.366 6.157 4.270 1.00 88.88 203 PHE A O 1
ATOM 1616 N N . THR A 1 204 ? -1.098 6.017 6.126 1.00 90.75 204 THR A N 1
ATOM 1617 C CA . THR A 1 204 ? -1.559 4.673 6.495 1.00 90.75 204 THR A CA 1
ATOM 1618 C C . THR A 1 204 ? -3.050 4.647 6.777 1.00 90.75 204 THR A C 1
ATOM 1620 O O . THR A 1 204 ? -3.761 3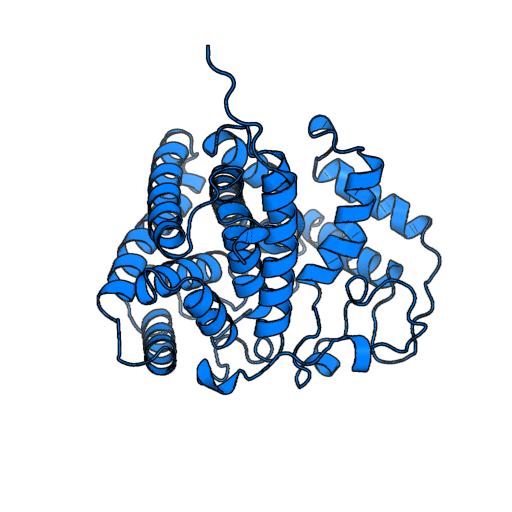.812 6.218 1.00 90.75 204 THR A O 1
ATOM 1623 N N . GLY A 1 205 ? -3.551 5.585 7.582 1.00 92.62 205 GLY A N 1
ATOM 1624 C CA . GLY A 1 205 ? -4.984 5.714 7.820 1.00 92.62 205 GLY A CA 1
ATOM 1625 C C . GLY A 1 205 ? -5.765 5.914 6.518 1.00 92.62 205 GLY A C 1
ATOM 1626 O O . GLY A 1 205 ? -6.793 5.270 6.311 1.00 92.62 205 GLY A O 1
ATOM 1627 N N . LEU A 1 206 ? -5.287 6.788 5.623 1.00 94.25 206 LEU A N 1
ATOM 1628 C CA . LEU A 1 206 ? -5.981 7.093 4.368 1.00 94.25 206 LEU A CA 1
ATOM 1629 C C . LEU A 1 206 ? -6.068 5.859 3.460 1.00 94.25 206 LEU A C 1
ATOM 1631 O O . LEU A 1 206 ? -7.158 5.524 2.995 1.00 94.25 206 LEU A O 1
ATOM 1635 N N . LEU A 1 207 ? -4.953 5.153 3.243 1.00 94.75 207 LEU A N 1
ATOM 1636 C CA . LEU A 1 207 ? -4.944 3.930 2.432 1.00 94.75 207 LEU A CA 1
ATOM 1637 C C . LEU A 1 207 ? -5.787 2.820 3.071 1.00 94.75 207 LEU A C 1
ATOM 1639 O O . LEU A 1 207 ? -6.513 2.134 2.355 1.00 94.75 207 LEU A O 1
ATOM 1643 N N . ALA A 1 208 ? -5.765 2.678 4.399 1.00 94.62 208 ALA A N 1
ATOM 1644 C CA . ALA A 1 208 ? -6.588 1.700 5.108 1.00 94.62 208 ALA A CA 1
ATOM 1645 C C . ALA A 1 208 ? -8.090 1.982 4.955 1.00 94.62 208 ALA A C 1
ATOM 1647 O O . ALA A 1 208 ? -8.865 1.065 4.682 1.00 94.62 208 ALA A O 1
ATOM 1648 N N . GLY A 1 209 ? -8.505 3.247 5.080 1.00 95.56 209 GLY A N 1
ATOM 1649 C CA . GLY A 1 209 ? -9.892 3.655 4.857 1.00 95.56 209 GLY A CA 1
ATOM 1650 C C . GLY A 1 209 ? -10.361 3.369 3.427 1.00 95.56 209 GLY A C 1
ATOM 1651 O O . GLY A 1 209 ? -11.443 2.815 3.237 1.00 95.56 209 GLY A O 1
ATOM 1652 N N . ILE A 1 210 ? -9.525 3.665 2.424 1.00 96.00 210 ILE A N 1
ATOM 1653 C CA . ILE A 1 210 ? -9.820 3.357 1.014 1.00 96.00 210 ILE A CA 1
ATOM 1654 C C . ILE A 1 210 ? -9.889 1.846 0.774 1.00 96.00 210 ILE A C 1
ATOM 1656 O O . ILE A 1 210 ? -10.798 1.374 0.093 1.00 96.00 210 ILE A O 1
ATOM 1660 N N . LEU A 1 211 ? -8.955 1.070 1.327 1.00 95.31 211 LEU A N 1
ATOM 1661 C CA . LEU A 1 211 ? -8.957 -0.386 1.194 1.00 95.31 211 LEU A CA 1
ATOM 1662 C C . LEU A 1 211 ? -10.249 -0.973 1.774 1.00 95.31 211 LEU A C 1
ATOM 1664 O O . LEU A 1 211 ? -10.944 -1.718 1.085 1.00 95.31 211 LEU A O 1
ATOM 1668 N N . ALA A 1 212 ? -10.613 -0.587 3.000 1.00 94.81 212 ALA A N 1
ATOM 1669 C CA . ALA A 1 212 ? -11.831 -1.057 3.657 1.00 94.81 212 ALA A CA 1
ATOM 1670 C C . ALA A 1 212 ? -13.106 -0.676 2.888 1.00 94.81 212 ALA A C 1
ATOM 1672 O O . ALA A 1 212 ? -14.008 -1.505 2.768 1.00 94.81 212 ALA A O 1
ATOM 1673 N N . ALA A 1 213 ? -13.164 0.529 2.307 1.00 95.00 213 ALA A N 1
ATOM 1674 C CA . ALA A 1 213 ? -14.293 0.973 1.486 1.00 95.00 213 ALA A CA 1
ATOM 1675 C C . ALA A 1 213 ? -14.542 0.078 0.257 1.00 95.00 213 ALA A C 1
ATOM 1677 O O . ALA A 1 213 ? -15.675 -0.027 -0.210 1.00 95.00 213 ALA A O 1
ATOM 1678 N N . GLY A 1 214 ? -13.503 -0.593 -0.247 1.00 92.75 214 GLY A N 1
ATOM 1679 C CA . GLY A 1 214 ? -13.599 -1.513 -1.379 1.00 92.75 214 GLY A CA 1
ATOM 1680 C C . GLY A 1 214 ? -14.215 -2.866 -1.068 1.00 92.75 214 GLY A C 1
ATOM 1681 O O . GLY A 1 214 ? -14.658 -3.565 -1.983 1.00 92.75 214 GLY A O 1
ATOM 1682 N N . VAL A 1 215 ? -14.257 -3.259 0.204 1.00 91.94 215 VAL A N 1
ATOM 1683 C CA . VAL A 1 215 ? -14.695 -4.596 0.603 1.00 91.94 215 VAL A CA 1
ATOM 1684 C C . VAL A 1 215 ? -16.166 -4.791 0.241 1.00 91.94 215 VAL A C 1
ATOM 1686 O O . VAL A 1 215 ? -17.052 -4.082 0.714 1.00 91.94 215 VAL A O 1
ATOM 1689 N N . GLY A 1 216 ? -16.434 -5.795 -0.597 1.00 82.69 216 GLY A N 1
ATOM 1690 C CA . GLY A 1 216 ? -17.785 -6.128 -1.050 1.00 82.69 216 GLY A CA 1
ATOM 1691 C C . GLY A 1 216 ? -18.343 -5.214 -2.145 1.00 82.69 216 GLY A C 1
ATOM 1692 O O . GLY A 1 216 ? -19.525 -5.328 -2.457 1.00 82.69 216 GLY A O 1
ATOM 1693 N N . THR A 1 217 ? -17.525 -4.334 -2.735 1.00 85.25 217 THR A N 1
ATOM 1694 C CA . THR A 1 217 ? -17.936 -3.515 -3.892 1.00 85.25 217 THR A CA 1
ATOM 1695 C C . THR A 1 217 ? -17.914 -4.300 -5.207 1.00 85.25 217 THR A C 1
ATOM 1697 O O . THR A 1 217 ? -18.799 -4.092 -6.035 1.00 85.25 217 THR A O 1
ATOM 1700 N N . GLN A 1 218 ? -16.944 -5.215 -5.377 1.00 84.12 218 GLN A N 1
ATOM 1701 C CA . GLN A 1 218 ? -16.724 -6.022 -6.589 1.00 84.12 218 GLN A CA 1
ATOM 1702 C C . GLN A 1 218 ? -16.724 -5.170 -7.866 1.00 84.12 218 GLN A C 1
ATOM 1704 O O . GLN A 1 218 ? -17.413 -5.465 -8.847 1.00 84.12 218 GLN A O 1
ATOM 1709 N N . THR A 1 219 ? -15.963 -4.077 -7.848 1.00 87.56 219 THR A N 1
ATOM 1710 C CA . THR A 1 219 ? -15.891 -3.157 -8.984 1.00 87.56 219 THR A CA 1
ATOM 1711 C C . THR A 1 219 ? -15.222 -3.813 -10.184 1.00 87.56 219 THR A C 1
ATOM 1713 O O . THR A 1 219 ? -14.269 -4.578 -10.055 1.00 87.56 219 THR A O 1
ATOM 1716 N N . SER A 1 220 ? -15.701 -3.487 -11.384 1.00 90.31 220 SER A N 1
ATOM 1717 C CA . SER A 1 220 ? -14.961 -3.845 -12.595 1.00 90.31 220 SER A CA 1
ATOM 1718 C C . SER A 1 220 ? -13.658 -3.038 -12.691 1.00 90.31 220 SER A C 1
ATOM 1720 O O . SER A 1 220 ? -13.599 -1.917 -12.171 1.00 90.31 220 SER A O 1
ATOM 1722 N N . PRO A 1 221 ? -12.639 -3.521 -13.428 1.00 87.38 221 PRO A N 1
ATOM 1723 C CA . PRO A 1 221 ? -11.411 -2.761 -13.662 1.00 87.38 221 PRO A CA 1
ATOM 1724 C C . PRO A 1 221 ? -11.658 -1.335 -14.181 1.00 87.38 221 PRO A C 1
ATOM 1726 O O . PRO A 1 221 ? -11.008 -0.393 -13.737 1.00 87.38 221 PRO A O 1
ATOM 1729 N N . ALA A 1 222 ? -12.660 -1.156 -15.046 1.00 87.06 222 ALA A N 1
ATOM 1730 C CA . ALA A 1 222 ? -13.021 0.151 -15.592 1.00 87.06 222 ALA A CA 1
ATOM 1731 C C . ALA A 1 222 ? -13.604 1.122 -14.547 1.00 87.06 222 ALA A C 1
ATOM 1733 O O . ALA A 1 222 ? -13.540 2.331 -14.736 1.00 87.06 222 ALA A O 1
ATOM 1734 N N . GLN A 1 223 ? -14.182 0.609 -13.458 1.00 91.12 223 GLN A N 1
ATOM 1735 C CA . GLN A 1 223 ? -14.795 1.409 -12.390 1.00 91.12 223 GLN A CA 1
ATOM 1736 C C . GLN A 1 223 ? -13.853 1.651 -11.210 1.00 91.12 223 GLN A C 1
ATOM 1738 O O . GLN A 1 223 ? -14.080 2.576 -10.432 1.00 91.12 223 GLN A O 1
ATOM 1743 N N . PHE A 1 224 ? -12.820 0.819 -11.055 1.00 93.81 224 PHE A N 1
ATOM 1744 C CA . PHE A 1 224 ? -11.916 0.875 -9.912 1.00 93.81 224 PHE A CA 1
ATOM 1745 C C . PHE A 1 224 ? -11.251 2.240 -9.754 1.00 93.81 224 PHE A C 1
ATOM 1747 O O . PHE A 1 224 ? -11.279 2.801 -8.667 1.00 93.81 224 PHE A O 1
ATOM 1754 N N . THR A 1 225 ? -10.669 2.783 -10.823 1.00 92.81 225 THR A N 1
ATOM 1755 C CA . THR A 1 225 ? -9.861 4.005 -10.738 1.00 92.81 225 THR A CA 1
ATOM 1756 C C . THR A 1 225 ? -10.678 5.215 -10.304 1.00 92.81 225 THR A C 1
ATOM 1758 O O . THR A 1 225 ? -10.261 5.938 -9.400 1.00 92.81 225 THR A O 1
ATOM 1761 N N . ASP A 1 226 ? -11.855 5.411 -10.899 1.00 92.25 226 ASP A N 1
ATOM 1762 C CA . ASP A 1 226 ? -12.753 6.496 -10.502 1.00 92.25 226 ASP A CA 1
ATOM 1763 C C . ASP A 1 226 ? -13.251 6.277 -9.066 1.00 92.25 226 ASP A C 1
ATOM 1765 O O . ASP A 1 226 ? -13.187 7.193 -8.252 1.00 92.25 226 ASP A O 1
ATOM 1769 N N . GLY A 1 227 ? -13.629 5.042 -8.710 1.00 93.94 227 GLY A N 1
ATOM 1770 C CA . GLY A 1 227 ? -14.043 4.696 -7.347 1.00 93.94 227 GLY A CA 1
ATOM 1771 C C . GLY A 1 227 ? -12.957 4.944 -6.294 1.00 93.94 227 GLY A C 1
ATOM 1772 O O . GLY A 1 227 ? -13.246 5.494 -5.230 1.00 93.94 227 GLY A O 1
ATOM 1773 N N . PHE A 1 228 ? -11.704 4.599 -6.599 1.00 95.00 228 PHE A N 1
ATOM 1774 C CA . PHE A 1 228 ? -10.543 4.858 -5.750 1.00 95.00 228 PHE A CA 1
ATOM 1775 C C . PHE A 1 228 ? -10.332 6.363 -5.556 1.00 95.00 228 PHE A C 1
ATOM 1777 O O . PHE A 1 228 ? -10.223 6.826 -4.420 1.00 95.00 228 PHE A O 1
ATOM 1784 N N . ILE A 1 229 ? -10.294 7.131 -6.652 1.00 93.88 229 ILE A N 1
ATOM 1785 C CA . ILE A 1 229 ? -10.039 8.577 -6.616 1.00 93.88 229 ILE A CA 1
ATOM 1786 C C . ILE A 1 229 ? -11.164 9.301 -5.867 1.00 93.88 229 ILE A C 1
ATOM 1788 O O . ILE A 1 229 ? -10.876 10.121 -4.995 1.00 93.88 229 ILE A O 1
ATOM 1792 N N . ASP A 1 230 ? -12.425 8.979 -6.154 1.00 95.06 230 ASP A N 1
ATOM 1793 C CA . ASP A 1 230 ? -13.584 9.583 -5.489 1.00 95.06 230 ASP A CA 1
ATOM 1794 C C . ASP A 1 230 ? -13.597 9.270 -3.987 1.00 95.06 230 ASP A C 1
ATOM 1796 O O . ASP A 1 230 ? -13.842 10.156 -3.164 1.00 95.06 230 ASP A O 1
ATOM 1800 N N . THR A 1 231 ? -13.253 8.035 -3.611 1.00 95.75 231 THR A N 1
ATOM 1801 C CA . THR A 1 231 ? -13.157 7.631 -2.200 1.00 95.75 231 THR A CA 1
ATOM 1802 C C . THR A 1 231 ? -12.014 8.340 -1.490 1.00 95.75 231 THR A C 1
ATOM 1804 O O . THR A 1 231 ? -12.199 8.821 -0.374 1.00 95.75 231 THR A O 1
ATOM 1807 N N . ALA A 1 232 ? -10.850 8.471 -2.131 1.00 95.38 232 ALA A N 1
ATOM 1808 C CA . ALA A 1 232 ? -9.730 9.226 -1.579 1.00 95.38 232 ALA A CA 1
ATOM 1809 C C . ALA A 1 232 ? -10.116 10.691 -1.326 1.00 95.38 232 ALA A C 1
ATOM 1811 O O . ALA A 1 232 ? -9.844 11.238 -0.256 1.00 95.38 232 ALA A O 1
ATOM 1812 N N . TRP A 1 233 ? -10.815 11.309 -2.280 1.00 95.06 233 TRP A N 1
ATOM 1813 C CA . TRP A 1 233 ? -11.329 12.670 -2.163 1.00 95.06 233 TRP A CA 1
ATOM 1814 C C . TRP A 1 233 ? -12.313 12.852 -1.014 1.00 95.06 233 TRP A C 1
ATOM 1816 O O . TRP A 1 233 ? -12.195 13.803 -0.232 1.00 95.06 233 TRP A O 1
ATOM 1826 N N . GLN A 1 234 ? -13.288 11.951 -0.922 1.00 95.06 234 GLN A N 1
ATOM 1827 C CA . GLN A 1 234 ? -14.286 11.975 0.134 1.00 95.06 234 GLN A CA 1
ATOM 1828 C C . GLN A 1 234 ? -13.632 11.786 1.505 1.00 95.06 234 GLN A C 1
ATOM 1830 O O . GLN A 1 234 ? -13.873 12.586 2.408 1.00 95.06 234 GLN A O 1
ATOM 1835 N N . LEU A 1 235 ? -12.747 10.797 1.636 1.00 94.81 235 LEU A N 1
ATOM 1836 C CA . LEU A 1 235 ? -12.095 10.469 2.897 1.00 94.81 235 LEU A CA 1
ATOM 1837 C C . LEU A 1 235 ? -11.215 11.617 3.404 1.00 94.81 235 LEU A C 1
ATOM 1839 O O . LEU A 1 235 ? -11.349 12.014 4.558 1.00 94.81 235 LEU A O 1
ATOM 1843 N N . VAL A 1 236 ? -10.374 12.211 2.545 1.00 93.94 236 VAL A N 1
ATOM 1844 C CA . VAL A 1 236 ? -9.541 13.371 2.922 1.00 93.94 236 VAL A CA 1
ATOM 1845 C C . VAL A 1 236 ? -10.406 14.532 3.420 1.00 93.94 236 VAL A C 1
ATOM 1847 O O . VAL A 1 236 ? -10.061 15.183 4.407 1.00 93.94 236 VAL A O 1
ATOM 1850 N N . LYS A 1 237 ? -11.550 14.785 2.773 1.00 92.62 237 LYS A N 1
ATOM 1851 C CA . LYS A 1 237 ? -12.478 15.850 3.172 1.00 92.62 237 LYS A CA 1
ATOM 1852 C C . LYS A 1 237 ? -13.146 15.569 4.519 1.00 92.62 237 LYS A C 1
ATOM 1854 O O . LYS A 1 237 ? -13.262 16.484 5.331 1.00 92.62 237 LYS A O 1
ATOM 1859 N N . GLU A 1 238 ? -13.630 14.350 4.730 1.00 92.88 238 GLU A N 1
ATOM 1860 C CA . GLU A 1 238 ? -14.359 13.976 5.945 1.00 92.88 238 GLU A CA 1
ATOM 1861 C C . GLU A 1 238 ? -13.429 13.952 7.158 1.00 92.88 238 GLU A C 1
ATOM 1863 O O . GLU A 1 238 ? -13.712 14.596 8.169 1.00 92.88 238 GLU A O 1
ATOM 1868 N N . VAL A 1 239 ? -12.260 13.330 7.016 1.00 92.12 239 VAL A N 1
ATOM 1869 C CA . VAL A 1 239 ? -11.250 13.238 8.074 1.00 92.12 239 VAL A CA 1
ATOM 1870 C C . VAL A 1 239 ? -10.715 14.610 8.487 1.00 92.12 239 VAL A C 1
ATOM 1872 O O . VAL A 1 239 ? -10.488 14.845 9.673 1.00 92.12 239 VAL A O 1
ATOM 1875 N N . ALA A 1 240 ? -10.544 15.545 7.546 1.00 88.88 240 ALA A N 1
ATOM 1876 C CA . ALA A 1 240 ? -10.068 16.893 7.862 1.00 88.88 240 ALA A CA 1
ATOM 1877 C C . ALA A 1 240 ? -10.975 17.635 8.857 1.00 88.88 240 ALA A C 1
ATOM 1879 O O . ALA A 1 240 ? -10.504 18.509 9.575 1.00 88.88 240 ALA A O 1
ATOM 1880 N N . SER A 1 241 ? -12.261 17.286 8.944 1.00 82.81 241 SER A N 1
ATOM 1881 C CA . SER A 1 241 ? -13.169 17.912 9.911 1.00 82.81 241 SER A CA 1
ATOM 1882 C C . SER A 1 241 ? -12.938 17.472 11.363 1.00 82.81 241 SER A C 1
ATOM 1884 O O . SER A 1 241 ? -13.352 18.177 12.283 1.00 82.81 241 SER A O 1
ATOM 1886 N N . GLU A 1 242 ? -12.250 16.347 11.569 1.00 78.19 242 GLU A N 1
ATOM 1887 C CA . GLU A 1 242 ? -11.980 15.744 12.882 1.00 78.19 242 GLU A CA 1
ATOM 1888 C C . GLU A 1 242 ? -10.486 15.789 13.258 1.00 78.19 242 GLU A C 1
ATOM 1890 O O . GLU A 1 242 ? -10.083 15.293 14.312 1.00 78.19 242 GLU A O 1
ATOM 1895 N N . ALA A 1 243 ? -9.661 16.385 12.396 1.00 83.25 243 ALA A N 1
ATOM 1896 C CA . ALA A 1 243 ? -8.211 16.396 12.501 1.00 83.25 243 ALA A CA 1
ATOM 1897 C C . ALA A 1 243 ? -7.684 17.464 13.475 1.00 83.25 243 ALA A C 1
ATOM 1899 O O . ALA A 1 243 ? -8.217 18.567 13.597 1.00 83.25 243 ALA A O 1
ATOM 1900 N N . THR A 1 244 ? -6.578 17.145 14.140 1.00 83.25 244 THR A N 1
ATOM 1901 C CA . THR A 1 244 ? -5.764 18.108 14.896 1.00 83.25 244 THR A CA 1
ATOM 1902 C C . THR A 1 244 ? -5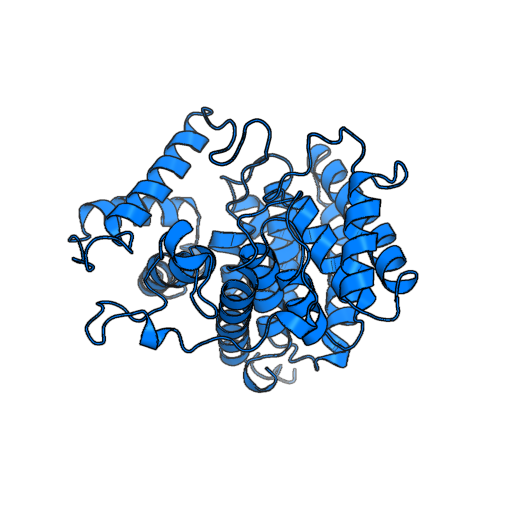.022 19.071 13.958 1.00 83.25 244 THR A C 1
ATOM 1904 O O . THR A 1 244 ? -4.816 18.764 12.787 1.00 83.25 244 THR A O 1
ATOM 1907 N N . ASP A 1 245 ? -4.530 20.208 14.468 1.00 81.56 245 ASP A N 1
ATOM 1908 C CA . ASP A 1 245 ? -3.796 21.208 13.663 1.00 81.56 245 ASP A CA 1
ATOM 1909 C C . ASP A 1 245 ? -2.605 20.623 12.884 1.00 81.56 245 ASP A C 1
ATOM 1911 O O . ASP A 1 245 ? -2.331 21.019 11.752 1.00 81.56 245 ASP A O 1
ATOM 1915 N N . ARG A 1 246 ? -1.899 19.653 13.478 1.00 75.31 246 ARG A N 1
ATOM 1916 C CA . ARG A 1 246 ? -0.780 18.966 12.821 1.00 75.31 246 ARG A CA 1
ATOM 1917 C C . ARG A 1 246 ? -1.264 18.069 11.681 1.00 75.31 246 ARG A C 1
ATOM 1919 O O . ARG A 1 246 ? -0.679 18.086 10.605 1.00 75.31 246 ARG A O 1
ATOM 1926 N N . GLU A 1 247 ? -2.334 17.316 11.910 1.00 79.62 247 GLU A N 1
ATOM 1927 C CA . GLU A 1 247 ? -2.928 16.421 10.909 1.00 79.62 247 GLU A CA 1
ATOM 1928 C C . GLU A 1 247 ? -3.559 17.204 9.757 1.00 79.62 247 GLU A C 1
ATOM 1930 O O . GLU A 1 247 ? -3.497 16.766 8.612 1.00 79.62 247 GLU A O 1
ATOM 1935 N N . LEU A 1 248 ? -4.113 18.387 10.033 1.00 85.44 248 LEU A N 1
ATOM 1936 C CA . LEU A 1 248 ? -4.653 19.276 9.009 1.00 85.44 248 LEU A CA 1
ATOM 1937 C C . LEU A 1 248 ? -3.599 19.655 7.967 1.00 85.44 248 LEU A C 1
ATOM 1939 O O . LEU A 1 248 ? -3.914 19.675 6.782 1.00 85.44 248 LEU A O 1
ATOM 1943 N N . GLN A 1 249 ? -2.349 19.899 8.369 1.00 84.06 249 GLN A N 1
ATOM 1944 C CA . GLN A 1 249 ? -1.272 20.202 7.421 1.00 84.06 249 GLN A CA 1
ATOM 1945 C C . GLN A 1 249 ? -0.972 19.016 6.488 1.00 84.06 249 GLN A C 1
ATOM 1947 O O . GLN A 1 249 ? -0.811 19.194 5.276 1.00 84.06 249 GLN A O 1
ATOM 1952 N N . ASP A 1 250 ? -0.931 17.801 7.033 1.00 83.06 250 ASP A N 1
ATOM 1953 C CA . ASP A 1 250 ? -0.690 16.583 6.254 1.00 83.06 250 ASP A CA 1
ATOM 1954 C C . ASP A 1 250 ? -1.874 16.269 5.326 1.00 83.06 250 ASP A C 1
ATOM 1956 O O . ASP A 1 250 ? -1.682 15.907 4.166 1.00 83.06 250 ASP A O 1
ATOM 1960 N N . LEU A 1 251 ? -3.107 16.491 5.787 1.00 86.12 251 LEU A N 1
ATOM 1961 C CA . LEU A 1 251 ? -4.323 16.330 4.984 1.00 86.12 251 LEU A CA 1
ATOM 1962 C C . LEU A 1 251 ? -4.453 17.405 3.899 1.00 86.12 251 LEU A C 1
ATOM 1964 O O . LEU A 1 251 ? -4.900 17.102 2.793 1.00 86.12 251 LEU A O 1
ATOM 1968 N N . HIS A 1 252 ? -4.023 18.641 4.167 1.00 86.81 252 HIS A N 1
ATOM 1969 C CA . HIS A 1 252 ? -3.888 19.675 3.142 1.00 86.81 252 HIS A CA 1
ATOM 1970 C C . HIS A 1 252 ? -2.892 19.246 2.066 1.00 86.81 252 HIS A C 1
ATOM 1972 O O . HIS A 1 252 ? -3.213 19.327 0.882 1.00 86.81 252 HIS A O 1
ATOM 1978 N N . THR A 1 253 ? -1.747 18.694 2.468 1.00 83.44 253 THR A N 1
ATOM 1979 C CA . THR A 1 253 ? -0.757 18.142 1.534 1.00 83.44 253 THR A CA 1
ATOM 1980 C C . THR A 1 253 ? -1.357 16.997 0.713 1.00 83.44 253 THR A C 1
ATOM 1982 O O . THR A 1 253 ? -1.246 16.987 -0.511 1.00 83.44 253 THR A O 1
ATOM 1985 N N . ALA A 1 254 ? -2.058 16.053 1.350 1.00 84.50 254 ALA A N 1
ATOM 1986 C CA . ALA A 1 254 ? -2.722 14.945 0.661 1.00 84.50 254 ALA A CA 1
ATOM 1987 C C . ALA A 1 254 ? -3.768 15.436 -0.354 1.00 84.50 254 ALA A C 1
ATOM 1989 O O . ALA A 1 254 ? -3.855 14.902 -1.463 1.00 84.50 254 ALA A O 1
ATOM 1990 N N . LYS A 1 255 ? -4.526 16.480 0.000 1.00 88.00 255 LYS A N 1
ATOM 1991 C CA . LYS A 1 255 ? -5.491 17.136 -0.885 1.00 88.00 255 LYS A CA 1
ATOM 1992 C C . LYS A 1 255 ? -4.810 17.786 -2.091 1.00 88.00 255 LYS A C 1
ATOM 1994 O O . LYS A 1 255 ? -5.228 17.546 -3.218 1.00 88.00 255 LYS A O 1
ATOM 1999 N N . GLU A 1 256 ? -3.764 18.578 -1.874 1.00 85.56 256 GLU A N 1
ATOM 2000 C CA . GLU A 1 256 ? -3.005 19.212 -2.961 1.00 85.56 256 GLU A CA 1
ATOM 2001 C C . GLU A 1 256 ? -2.396 18.168 -3.902 1.00 85.56 256 GLU A C 1
ATOM 2003 O O . GLU A 1 256 ? -2.421 18.331 -5.122 1.00 85.56 256 GLU A O 1
ATOM 2008 N N . VAL A 1 257 ? -1.897 17.056 -3.355 1.00 82.94 257 VAL A N 1
ATOM 2009 C CA . VAL A 1 257 ? -1.421 15.929 -4.160 1.00 82.94 257 VAL A CA 1
ATOM 2010 C C . VAL A 1 257 ? -2.546 15.315 -4.983 1.00 82.94 257 VAL A C 1
ATOM 2012 O O . VAL A 1 257 ? -2.341 15.085 -6.172 1.00 82.94 257 VAL A O 1
ATOM 2015 N N . LEU A 1 258 ? -3.726 15.079 -4.405 1.00 86.31 258 LEU A N 1
ATOM 2016 C CA . LEU A 1 258 ? -4.881 14.581 -5.157 1.00 86.31 258 LEU A CA 1
ATOM 2017 C C . LEU A 1 258 ? -5.236 15.518 -6.323 1.00 86.31 258 LEU A C 1
ATOM 2019 O O . LEU A 1 258 ? -5.394 15.047 -7.446 1.00 86.31 258 LEU A O 1
ATOM 2023 N N . GLU A 1 259 ? -5.301 16.833 -6.097 1.00 88.25 259 GLU A N 1
ATOM 2024 C CA . GLU A 1 259 ? -5.591 17.825 -7.149 1.00 88.25 259 GLU A CA 1
ATOM 2025 C C . GLU A 1 259 ? -4.551 17.777 -8.265 1.00 88.25 259 GLU A C 1
ATOM 2027 O O . GLU A 1 259 ? -4.877 17.565 -9.440 1.00 88.25 259 GLU A O 1
ATOM 2032 N N . ASN A 1 260 ? -3.287 17.935 -7.883 1.00 85.31 260 ASN A N 1
ATOM 2033 C CA . ASN A 1 260 ? -2.194 18.108 -8.823 1.00 85.31 260 ASN A CA 1
ATOM 2034 C C . ASN A 1 260 ? -1.875 16.813 -9.567 1.00 85.31 260 ASN A C 1
ATOM 2036 O O . ASN A 1 260 ? -1.645 16.851 -10.773 1.00 85.31 260 ASN A O 1
ATOM 2040 N N . MET A 1 261 ? -1.887 15.660 -8.893 1.00 87.50 261 MET A N 1
ATOM 2041 C CA . MET A 1 261 ? -1.506 14.384 -9.505 1.00 87.50 261 MET A CA 1
ATOM 2042 C C . MET A 1 261 ? -2.615 13.776 -10.356 1.00 87.50 261 MET A C 1
ATOM 2044 O O . MET A 1 261 ? -2.318 13.176 -11.391 1.00 87.50 261 MET A O 1
ATOM 2048 N N . VAL A 1 262 ? -3.887 13.992 -10.000 1.00 88.75 262 VAL A N 1
ATOM 2049 C CA . VAL A 1 262 ? -4.998 13.643 -10.897 1.00 88.75 262 VAL A CA 1
ATOM 2050 C C . VAL A 1 262 ? -4.941 14.498 -12.160 1.00 88.75 262 VAL A C 1
ATOM 2052 O O . VAL A 1 262 ? -5.106 13.975 -13.265 1.00 88.75 262 VAL A O 1
ATOM 2055 N N . HIS A 1 263 ? -4.693 15.805 -12.022 1.00 87.69 263 HIS A N 1
ATOM 2056 C CA . HIS A 1 263 ? -4.521 16.684 -13.175 1.00 87.69 263 HIS A CA 1
ATOM 2057 C C . HIS A 1 263 ? -3.319 16.264 -14.029 1.00 87.69 263 HIS A C 1
ATOM 2059 O O . HIS A 1 263 ? -3.465 16.087 -15.239 1.00 87.69 263 HIS A O 1
ATOM 2065 N N . PHE A 1 264 ? -2.169 16.029 -13.393 1.00 86.31 264 PHE A N 1
ATOM 2066 C CA . PHE A 1 264 ? -0.942 15.578 -14.038 1.00 86.31 264 PHE A CA 1
ATOM 2067 C C . PHE A 1 264 ? -1.180 14.315 -14.868 1.00 86.31 264 PHE A C 1
ATOM 2069 O O . PHE A 1 264 ? -0.936 14.336 -16.070 1.00 86.31 264 PHE A O 1
ATOM 2076 N N . GLY A 1 265 ? -1.731 13.249 -14.275 1.00 84.19 265 GLY A N 1
ATOM 2077 C CA . GLY A 1 265 ? -1.982 11.996 -14.991 1.00 84.19 265 GLY A CA 1
ATOM 2078 C C . GLY A 1 265 ? -2.956 12.157 -16.163 1.00 84.19 265 GLY A C 1
ATOM 2079 O O . GLY A 1 265 ? -2.780 11.526 -17.201 1.00 84.19 265 GLY A O 1
ATOM 2080 N N . LYS A 1 266 ? -3.956 13.043 -16.050 1.00 86.44 266 LYS A N 1
ATOM 2081 C CA . LYS A 1 266 ? -4.926 13.313 -17.129 1.00 86.44 266 LYS A CA 1
ATOM 2082 C C . LYS A 1 266 ? -4.337 14.130 -18.283 1.00 86.44 266 LYS A C 1
ATOM 2084 O O . LYS A 1 266 ? -4.660 13.851 -19.435 1.00 86.44 266 LYS A O 1
ATOM 2089 N N . VAL A 1 267 ? -3.521 15.143 -17.989 1.00 83.50 267 VAL A N 1
ATOM 2090 C CA . VAL A 1 267 ? -2.897 16.015 -19.004 1.00 83.50 267 VAL A CA 1
ATOM 2091 C C . VAL A 1 267 ? -1.721 15.318 -19.668 1.00 83.50 267 VAL A C 1
ATOM 2093 O O . VAL A 1 267 ? -1.592 15.318 -20.891 1.00 83.50 267 VAL A O 1
ATOM 2096 N N . HIS A 1 268 ? -0.883 14.679 -18.862 1.00 76.19 268 HIS A N 1
ATOM 2097 C CA . HIS A 1 268 ? 0.223 13.867 -19.320 1.00 76.19 268 HIS A CA 1
ATOM 2098 C C . HIS A 1 268 ? -0.258 12.438 -19.503 1.00 76.19 268 HIS A C 1
ATOM 2100 O O . HIS A 1 268 ? 0.250 11.528 -18.859 1.00 76.19 268 HIS A O 1
ATOM 2106 N N . ARG A 1 269 ? -1.197 12.237 -20.432 1.00 73.31 269 ARG A N 1
ATOM 2107 C CA . ARG A 1 269 ? -1.412 10.933 -21.066 1.00 73.31 269 ARG A CA 1
ATOM 2108 C C . ARG A 1 269 ? -0.532 10.812 -22.315 1.00 73.31 269 ARG A C 1
ATOM 2110 O O . ARG A 1 269 ? -1.073 10.916 -23.414 1.00 73.31 269 ARG A O 1
ATOM 2117 N N . PRO A 1 270 ? 0.811 10.679 -22.206 1.00 68.00 270 PRO A N 1
ATOM 2118 C CA . PRO A 1 270 ? 1.637 10.470 -23.381 1.00 68.00 270 PRO A CA 1
ATOM 2119 C C . PRO A 1 270 ? 1.356 9.100 -23.997 1.00 68.00 270 PRO A C 1
ATOM 2121 O O . PRO A 1 270 ? 0.768 8.215 -23.370 1.00 68.00 270 PRO A O 1
ATOM 2124 N N . ASP A 1 271 ? 1.887 8.917 -25.201 1.00 75.19 271 ASP A N 1
ATOM 2125 C CA . ASP A 1 271 ? 1.702 7.728 -26.036 1.00 75.19 271 ASP A CA 1
ATOM 2126 C C . ASP A 1 271 ? 2.195 6.408 -25.401 1.00 75.19 271 ASP A C 1
ATOM 2128 O O . ASP A 1 271 ? 1.886 5.338 -25.918 1.00 75.19 271 ASP A O 1
ATOM 2132 N N . SER A 1 272 ? 2.967 6.449 -24.301 1.00 86.56 272 SER A N 1
ATOM 2133 C CA . SER A 1 272 ? 3.431 5.249 -23.584 1.00 86.56 272 SER A CA 1
ATOM 2134 C C . SER A 1 272 ? 3.660 5.474 -22.084 1.00 86.56 272 SER A C 1
ATOM 2136 O O . SER A 1 272 ? 4.022 6.576 -21.652 1.00 86.56 272 SER A O 1
ATOM 2138 N N . GLY A 1 273 ? 3.540 4.395 -21.300 1.00 87.25 273 GLY A N 1
ATOM 2139 C CA . GLY A 1 273 ? 3.852 4.391 -19.867 1.00 87.25 273 GLY A CA 1
ATOM 2140 C C . GLY A 1 273 ? 5.317 4.736 -19.569 1.00 87.25 273 GLY A C 1
ATOM 2141 O O . GLY A 1 273 ? 5.607 5.407 -18.582 1.00 87.25 273 GLY A O 1
ATOM 2142 N N . TYR A 1 274 ? 6.245 4.382 -20.464 1.00 88.38 274 TYR A N 1
ATOM 2143 C CA . TYR A 1 274 ? 7.656 4.757 -20.343 1.00 88.38 274 TYR A CA 1
ATOM 2144 C C . TYR A 1 274 ? 7.869 6.276 -20.403 1.00 88.38 274 TYR A C 1
ATOM 2146 O O . TYR A 1 274 ? 8.605 6.848 -19.594 1.00 88.38 274 TYR A O 1
ATOM 2154 N N . THR A 1 275 ? 7.200 6.953 -21.343 1.00 88.19 275 THR A N 1
ATOM 2155 C CA . THR A 1 275 ? 7.237 8.419 -21.425 1.00 88.19 275 THR A CA 1
ATOM 2156 C C . THR A 1 275 ? 6.599 9.043 -20.188 1.00 88.19 275 THR A C 1
ATOM 2158 O O . THR A 1 275 ? 7.167 9.985 -19.637 1.00 88.19 275 THR A O 1
ATOM 2161 N N . PHE A 1 276 ? 5.474 8.494 -19.713 1.00 89.44 276 PHE A N 1
ATOM 2162 C CA . PHE A 1 276 ? 4.820 8.952 -18.486 1.00 89.44 276 PHE A CA 1
ATOM 2163 C C . PHE A 1 276 ? 5.775 8.904 -17.287 1.00 89.44 276 PHE A C 1
ATOM 2165 O O . PHE A 1 276 ? 5.975 9.931 -16.647 1.00 89.44 276 PHE A O 1
ATOM 2172 N N . LEU A 1 277 ? 6.445 7.773 -17.040 1.00 87.31 277 LEU A N 1
ATOM 2173 C CA . LEU A 1 277 ? 7.393 7.624 -15.928 1.00 87.31 277 LEU A CA 1
ATOM 2174 C C . LEU A 1 277 ? 8.564 8.609 -16.015 1.00 87.31 277 LEU A C 1
ATOM 2176 O O . LEU A 1 277 ? 8.971 9.184 -15.005 1.00 87.31 277 LEU A O 1
ATOM 2180 N N . LYS A 1 278 ? 9.099 8.853 -17.219 1.00 85.81 278 LYS A N 1
ATOM 2181 C CA . LYS A 1 278 ? 10.158 9.856 -17.416 1.00 85.81 278 LYS A CA 1
ATOM 2182 C C . LYS A 1 278 ? 9.684 11.263 -17.088 1.00 85.81 278 LYS A C 1
ATOM 2184 O O . LYS A 1 278 ? 10.421 12.006 -16.442 1.00 85.81 278 LYS A O 1
ATOM 2189 N N . THR A 1 279 ? 8.488 11.627 -17.545 1.00 85.25 279 THR A N 1
ATOM 2190 C CA . THR A 1 279 ? 7.888 12.932 -17.259 1.00 85.25 279 THR A CA 1
ATOM 2191 C C . THR A 1 279 ? 7.576 13.072 -15.774 1.00 85.25 279 THR A C 1
ATOM 2193 O O . THR A 1 279 ? 7.930 14.089 -15.190 1.00 85.25 279 THR A O 1
ATOM 2196 N N . PHE A 1 280 ? 6.992 12.044 -15.159 1.00 83.94 280 PHE A N 1
ATOM 2197 C CA . PHE A 1 280 ? 6.682 11.975 -13.733 1.00 83.94 280 PHE A CA 1
ATOM 2198 C C . PHE A 1 280 ? 7.937 12.182 -12.884 1.00 83.94 280 PHE A C 1
ATOM 2200 O O . PHE A 1 280 ? 7.982 13.104 -12.072 1.00 83.94 280 PHE A O 1
ATOM 2207 N N . ARG A 1 281 ? 8.996 11.403 -13.149 1.00 81.19 281 ARG A N 1
ATOM 2208 C CA . ARG A 1 281 ? 10.300 11.563 -12.496 1.00 81.19 281 ARG A CA 1
ATOM 2209 C C . ARG A 1 281 ? 10.822 12.982 -12.692 1.00 81.19 281 ARG A C 1
ATOM 2211 O O . ARG A 1 281 ? 11.146 13.655 -11.726 1.00 81.19 281 ARG A O 1
ATOM 2218 N N . ALA A 1 282 ? 10.877 13.468 -13.931 1.00 77.81 282 ALA A N 1
ATOM 2219 C CA . ALA A 1 282 ? 11.365 14.817 -14.190 1.00 77.81 282 ALA A CA 1
ATOM 2220 C C . ALA A 1 282 ? 10.584 15.865 -13.382 1.00 77.81 282 ALA A C 1
ATOM 2222 O O . ALA A 1 282 ? 11.209 16.694 -12.736 1.00 77.81 282 ALA A O 1
ATOM 2223 N N . GLN A 1 283 ? 9.253 15.820 -13.354 1.00 75.44 283 GLN A N 1
ATOM 2224 C CA . GLN A 1 283 ? 8.454 16.851 -12.691 1.00 75.44 283 GLN A CA 1
ATOM 2225 C C . GLN A 1 283 ? 8.495 16.772 -11.166 1.00 75.44 283 GLN A C 1
ATOM 2227 O O . GLN A 1 283 ? 8.697 17.800 -10.532 1.00 75.44 283 GLN A O 1
ATOM 2232 N N . ILE A 1 284 ? 8.402 15.589 -10.559 1.00 70.69 284 ILE A N 1
ATOM 2233 C CA . ILE A 1 284 ? 8.447 15.475 -9.088 1.00 70.69 284 ILE A CA 1
ATOM 2234 C C . ILE A 1 284 ? 9.810 15.877 -8.525 1.00 70.69 284 ILE A C 1
ATOM 2236 O O . ILE A 1 284 ? 9.885 16.342 -7.391 1.00 70.69 284 ILE A O 1
ATOM 2240 N N . TYR A 1 285 ? 10.872 15.766 -9.329 1.00 59.44 285 TYR A N 1
ATOM 2241 C CA . TYR A 1 285 ? 12.222 16.162 -8.927 1.00 59.44 285 TYR A CA 1
ATOM 2242 C C . TYR A 1 285 ? 12.662 17.551 -9.417 1.00 59.44 285 TYR A C 1
ATOM 2244 O O . TYR A 1 285 ? 13.677 18.051 -8.932 1.00 59.44 285 TYR A O 1
ATOM 2252 N N . THR A 1 286 ? 11.950 18.198 -10.352 1.00 57.97 286 THR A N 1
ATOM 2253 C CA . THR A 1 286 ? 12.379 19.496 -10.925 1.00 57.97 286 THR A CA 1
ATOM 2254 C C . THR A 1 286 ? 11.329 20.609 -10.917 1.00 57.97 286 THR A C 1
ATOM 2256 O O . THR A 1 286 ? 11.719 21.773 -11.035 1.00 57.97 286 THR A O 1
ATOM 2259 N N . ASP A 1 287 ? 10.034 20.312 -10.774 1.00 56.56 287 ASP A N 1
ATOM 2260 C CA . ASP A 1 287 ? 8.968 21.311 -10.904 1.00 56.56 287 ASP A CA 1
ATOM 2261 C C . ASP A 1 287 ? 8.579 21.966 -9.573 1.00 56.56 287 ASP A C 1
ATOM 2263 O O . ASP A 1 287 ? 7.785 21.432 -8.795 1.00 56.56 287 ASP A O 1
ATOM 2267 N N . THR A 1 288 ? 9.073 23.197 -9.379 1.00 49.31 288 THR A N 1
ATOM 2268 C CA . THR A 1 288 ? 8.808 24.068 -8.216 1.00 49.31 288 THR A CA 1
ATOM 2269 C C . THR A 1 288 ? 7.332 24.300 -7.885 1.00 49.31 288 THR A C 1
ATOM 2271 O O . THR A 1 288 ? 7.039 24.791 -6.796 1.00 49.31 288 THR A O 1
ATOM 2274 N N . ALA A 1 289 ? 6.411 23.989 -8.802 1.00 46.78 289 ALA A N 1
ATOM 2275 C CA . ALA A 1 289 ? 4.972 24.130 -8.602 1.00 46.78 289 ALA A CA 1
ATOM 2276 C C . ALA A 1 289 ? 4.336 22.972 -7.815 1.00 46.78 289 ALA A C 1
ATOM 2278 O O . ALA A 1 289 ? 3.202 23.103 -7.353 1.00 46.78 289 ALA A O 1
ATOM 2279 N N . LEU A 1 290 ? 5.034 21.847 -7.653 1.00 52.97 290 LEU A N 1
ATOM 2280 C CA . LEU A 1 290 ? 4.555 20.741 -6.835 1.00 52.97 290 LEU A CA 1
ATOM 2281 C C . LEU A 1 290 ? 4.923 20.961 -5.354 1.00 52.97 290 LEU A C 1
ATOM 2283 O O . LEU A 1 290 ? 6.010 21.471 -5.066 1.00 52.97 290 LEU A O 1
ATOM 2287 N N . PRO A 1 291 ? 4.079 20.536 -4.388 1.00 52.06 291 PRO A N 1
ATOM 2288 C CA . PRO A 1 291 ? 4.288 20.778 -2.949 1.00 52.06 291 PRO A CA 1
ATOM 2289 C C . PRO A 1 291 ? 5.547 20.097 -2.367 1.00 52.06 291 PRO A C 1
ATOM 2291 O O . PRO A 1 291 ? 5.833 20.199 -1.178 1.00 52.06 291 PRO A O 1
ATOM 2294 N N . PHE A 1 292 ? 6.328 19.414 -3.205 1.00 51.69 292 PHE A N 1
ATOM 2295 C CA . PHE A 1 292 ? 7.512 18.630 -2.861 1.00 51.69 292 PHE A CA 1
ATOM 2296 C C . PHE A 1 292 ? 8.797 19.466 -2.709 1.00 51.69 292 PHE A C 1
ATOM 2298 O O . PHE A 1 292 ? 9.836 18.937 -2.317 1.00 51.69 292 PHE A O 1
ATOM 2305 N N . HIS A 1 293 ? 8.751 20.776 -2.982 1.00 48.31 293 HIS A N 1
ATOM 2306 C CA . HIS A 1 293 ? 9.934 21.648 -3.011 1.00 48.31 293 HIS A CA 1
ATOM 2307 C C . HIS A 1 293 ? 10.431 22.180 -1.661 1.00 48.31 293 HIS A C 1
ATOM 2309 O O . HIS A 1 293 ? 11.312 23.042 -1.638 1.00 48.31 293 HIS A O 1
ATOM 2315 N N . THR A 1 294 ? 9.968 21.654 -0.525 1.00 41.38 294 THR A N 1
ATOM 2316 C CA . THR A 1 294 ? 10.562 22.031 0.770 1.00 41.38 294 THR A CA 1
ATOM 2317 C C . THR A 1 294 ? 12.009 21.553 0.942 1.00 41.38 294 THR A C 1
ATOM 2319 O O . THR A 1 294 ? 12.696 22.089 1.803 1.00 41.38 294 THR A O 1
ATOM 2322 N N . SER A 1 295 ? 12.512 20.644 0.094 1.00 40.38 295 SER A N 1
ATOM 2323 C CA . SER A 1 295 ? 13.914 20.545 -0.369 1.00 40.38 295 SER A CA 1
ATOM 2324 C C . SER A 1 295 ? 14.061 19.256 -1.204 1.00 40.38 295 SER A C 1
ATOM 2326 O O . SER A 1 295 ? 13.503 18.231 -0.801 1.00 40.38 295 SER A O 1
ATOM 2328 N N . PRO A 1 296 ? 14.859 19.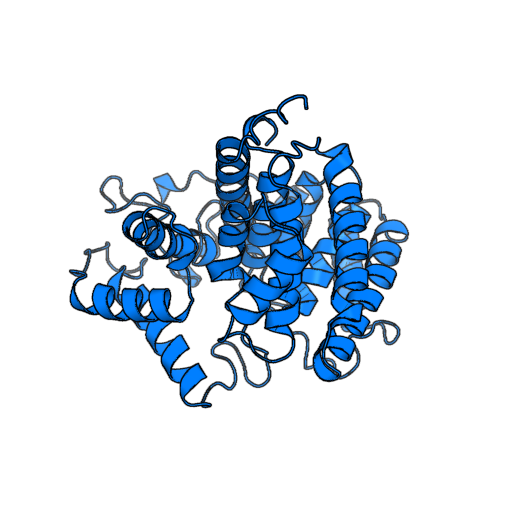230 -2.295 1.00 40.41 296 PRO A N 1
ATOM 2329 C CA . PRO A 1 296 ? 15.194 18.014 -3.061 1.00 40.41 296 PRO A CA 1
ATOM 2330 C C . PRO A 1 296 ? 15.772 16.849 -2.228 1.00 40.41 296 PRO A C 1
ATOM 2332 O O . PRO A 1 296 ? 15.955 15.751 -2.737 1.00 40.41 296 PRO A O 1
ATOM 2335 N N . SER A 1 297 ? 16.068 17.078 -0.946 1.00 44.62 297 SER A N 1
ATOM 2336 C CA . SER A 1 297 ? 16.586 16.107 0.018 1.00 44.62 297 SER A CA 1
ATOM 2337 C C . SER A 1 297 ? 15.525 15.311 0.808 1.00 44.62 297 SER A C 1
ATOM 2339 O O . SER A 1 297 ? 15.924 14.468 1.614 1.00 44.62 297 SER A O 1
ATOM 2341 N N . HIS A 1 298 ? 14.212 15.551 0.635 1.00 50.69 298 HIS A N 1
ATOM 2342 C CA . HIS A 1 298 ? 13.186 15.020 1.562 1.00 50.69 298 HIS A CA 1
ATOM 2343 C C . HIS A 1 298 ? 12.276 13.894 1.051 1.00 50.69 298 HIS A C 1
ATOM 2345 O O . HIS A 1 298 ? 11.914 13.029 1.849 1.00 50.69 298 HIS A O 1
ATOM 2351 N N . LEU A 1 299 ? 11.923 13.830 -0.236 1.00 59.75 299 LEU A N 1
ATOM 2352 C CA . LEU A 1 299 ? 11.227 12.646 -0.749 1.00 59.75 299 LEU A CA 1
ATOM 2353 C C . LEU A 1 299 ? 12.270 11.571 -1.016 1.00 59.75 299 LEU A C 1
ATOM 2355 O O . LEU A 1 299 ? 13.008 11.673 -1.986 1.00 59.75 299 LEU A O 1
ATOM 2359 N N . LYS A 1 300 ? 12.367 10.579 -0.132 1.00 67.00 300 LYS A N 1
ATOM 2360 C CA . LYS A 1 300 ? 13.214 9.391 -0.321 1.00 67.00 300 LYS A CA 1
ATOM 2361 C C . LYS A 1 300 ? 12.368 8.229 -0.833 1.00 67.00 300 LYS A C 1
ATOM 2363 O O . LYS A 1 300 ? 11.144 8.310 -0.762 1.00 67.00 300 LYS A O 1
ATOM 2368 N N . ASN A 1 301 ? 13.016 7.166 -1.318 1.00 69.12 301 ASN A N 1
ATOM 2369 C CA . ASN A 1 301 ? 12.357 5.980 -1.894 1.00 69.12 301 ASN A CA 1
ATOM 2370 C C . ASN A 1 301 ? 11.161 5.497 -1.071 1.00 69.12 301 ASN A C 1
ATOM 2372 O O . ASN A 1 301 ? 10.135 5.189 -1.650 1.00 69.12 301 ASN A O 1
ATOM 2376 N N . TYR A 1 302 ? 11.301 5.508 0.254 1.00 74.50 302 TYR A N 1
ATOM 2377 C CA . TYR A 1 302 ? 10.366 4.940 1.229 1.00 74.50 302 TYR A CA 1
ATOM 2378 C C . TYR A 1 302 ? 9.430 5.992 1.862 1.00 74.50 302 TYR A C 1
ATOM 2380 O O . TYR A 1 302 ? 8.809 5.751 2.894 1.00 74.50 302 TYR A O 1
ATOM 2388 N N . HIS A 1 303 ? 9.370 7.214 1.318 1.00 77.50 303 HIS A N 1
ATOM 2389 C CA . HIS A 1 303 ? 8.546 8.281 1.888 1.00 77.50 303 HIS A CA 1
ATOM 2390 C C . HIS A 1 303 ? 7.056 8.041 1.559 1.00 77.50 303 HIS A C 1
ATOM 2392 O O . HIS A 1 303 ? 6.707 7.923 0.385 1.00 77.50 303 HIS A O 1
ATOM 2398 N N . PRO A 1 304 ? 6.130 8.089 2.535 1.00 79.19 304 PRO A N 1
ATOM 2399 C CA . PRO A 1 304 ? 4.733 7.681 2.326 1.00 79.19 304 PRO A CA 1
ATOM 2400 C C . PRO A 1 304 ? 3.994 8.592 1.333 1.00 79.19 304 PRO A C 1
ATOM 2402 O O . PRO A 1 304 ? 3.180 8.141 0.529 1.00 79.19 304 PRO A O 1
ATOM 2405 N N . LEU A 1 305 ? 4.337 9.885 1.327 1.00 80.50 305 LEU A N 1
ATOM 2406 C CA . LEU A 1 305 ? 3.846 10.833 0.324 1.00 80.50 305 LEU A CA 1
ATOM 2407 C C . LEU A 1 305 ? 4.246 10.440 -1.108 1.00 80.50 305 LEU A C 1
ATOM 2409 O O . LEU A 1 305 ? 3.454 10.642 -2.022 1.00 80.50 305 LEU A O 1
ATOM 2413 N N . LEU A 1 306 ? 5.442 9.873 -1.315 1.00 81.62 306 LEU A N 1
ATOM 2414 C CA . LEU A 1 306 ? 5.881 9.449 -2.646 1.00 81.62 306 LEU A CA 1
ATOM 2415 C C . LEU A 1 306 ? 5.002 8.303 -3.162 1.00 81.62 306 LEU A C 1
ATOM 2417 O O . LEU A 1 306 ? 4.562 8.362 -4.308 1.00 81.62 306 LEU A O 1
ATOM 2421 N N . PHE A 1 307 ? 4.656 7.339 -2.304 1.00 86.75 307 PHE A N 1
ATOM 2422 C CA . PHE A 1 307 ? 3.754 6.237 -2.662 1.00 86.75 307 PHE A CA 1
ATOM 2423 C C . PHE A 1 307 ? 2.385 6.755 -3.098 1.00 86.75 307 PHE A C 1
ATOM 2425 O O . PHE A 1 307 ? 1.866 6.372 -4.145 1.00 86.75 307 PHE A O 1
ATOM 2432 N N . TRP A 1 308 ? 1.823 7.691 -2.332 1.00 87.06 308 TRP A N 1
ATOM 2433 C CA . TRP A 1 308 ? 0.532 8.306 -2.635 1.00 87.06 308 TRP A CA 1
ATOM 2434 C C . TRP A 1 308 ? 0.546 9.033 -3.990 1.00 87.06 308 TRP A C 1
ATOM 2436 O O . TRP A 1 308 ? -0.339 8.843 -4.827 1.00 87.06 308 TRP A O 1
ATOM 2446 N N . VAL A 1 309 ? 1.598 9.816 -4.241 1.00 87.56 309 VAL A N 1
ATOM 2447 C CA . VAL A 1 309 ? 1.829 10.537 -5.501 1.00 87.56 309 VAL A CA 1
ATOM 2448 C C . VAL A 1 309 ? 1.937 9.580 -6.688 1.00 87.56 309 VAL A C 1
ATOM 2450 O O . VAL A 1 309 ? 1.293 9.795 -7.720 1.00 87.56 309 VAL A O 1
ATOM 2453 N N . GLN A 1 310 ? 2.722 8.514 -6.540 1.00 89.44 310 GLN A N 1
ATOM 2454 C CA . GLN A 1 310 ? 2.911 7.483 -7.556 1.00 89.44 310 GLN A CA 1
ATOM 2455 C C . GLN A 1 310 ? 1.593 6.781 -7.891 1.00 89.44 310 GLN A C 1
ATOM 2457 O O . GLN A 1 310 ? 1.222 6.707 -9.064 1.00 89.44 310 GLN A O 1
ATOM 2462 N N . ILE A 1 311 ? 0.850 6.335 -6.876 1.00 93.25 311 ILE A N 1
ATOM 2463 C CA . ILE A 1 311 ? -0.422 5.628 -7.057 1.00 93.25 311 ILE A CA 1
ATOM 2464 C C . ILE A 1 311 ? -1.444 6.517 -7.775 1.00 93.25 311 ILE A C 1
ATOM 2466 O O . ILE A 1 311 ? -1.975 6.127 -8.815 1.00 93.25 311 ILE A O 1
ATOM 2470 N N . ILE A 1 312 ? -1.692 7.733 -7.277 1.00 92.88 312 ILE A N 1
ATOM 2471 C CA . ILE A 1 312 ? -2.741 8.611 -7.821 1.00 92.88 312 ILE A CA 1
ATOM 2472 C C . ILE A 1 312 ? -2.440 9.036 -9.253 1.00 92.88 312 ILE A C 1
ATOM 2474 O O . ILE A 1 312 ? -3.317 8.966 -10.116 1.00 92.88 312 ILE A O 1
ATOM 2478 N N . SER A 1 313 ? -1.215 9.490 -9.516 1.00 90.81 313 SER A N 1
ATOM 2479 C CA . SER A 1 313 ? -0.828 9.948 -10.854 1.00 90.81 313 SER A CA 1
ATOM 2480 C C . SER A 1 313 ? -0.927 8.823 -11.885 1.00 90.81 313 SER A C 1
ATOM 2482 O O . SER A 1 313 ? -1.431 9.042 -12.988 1.00 90.81 313 SER A O 1
ATOM 2484 N N . THR A 1 314 ? -0.503 7.611 -11.517 1.00 92.69 314 THR A N 1
ATOM 2485 C CA . THR A 1 314 ? -0.496 6.454 -12.418 1.00 92.69 314 THR A CA 1
ATOM 2486 C C . THR A 1 314 ? -1.908 5.933 -12.677 1.00 92.69 314 THR A C 1
ATOM 2488 O O . THR A 1 314 ? -2.253 5.611 -13.818 1.00 92.69 314 THR A O 1
ATOM 2491 N N . LEU A 1 315 ? -2.771 5.913 -11.658 1.00 94.06 315 LEU A N 1
ATOM 2492 C CA . LEU A 1 315 ? -4.190 5.612 -11.845 1.00 94.06 315 LEU A CA 1
ATOM 2493 C C . LEU A 1 315 ? -4.860 6.660 -12.746 1.00 94.06 315 LEU A C 1
ATOM 2495 O O . LEU A 1 315 ? -5.495 6.309 -13.737 1.00 94.06 315 LEU A O 1
ATOM 2499 N N . ALA A 1 316 ? -4.642 7.954 -12.503 1.00 91.75 316 ALA A N 1
ATOM 2500 C CA . ALA A 1 316 ? -5.204 9.014 -13.345 1.00 91.75 316 ALA A CA 1
ATOM 2501 C C . ALA A 1 316 ? -4.725 8.950 -14.814 1.00 91.75 316 ALA A C 1
ATOM 2503 O O . ALA A 1 316 ? -5.503 9.242 -15.738 1.00 91.75 316 ALA A O 1
ATOM 2504 N N . TYR A 1 317 ? -3.466 8.546 -15.028 1.00 91.69 317 TYR A N 1
ATOM 2505 C CA . TYR A 1 317 ? -2.880 8.292 -16.346 1.00 91.69 317 TYR A CA 1
ATOM 2506 C C . TYR A 1 317 ? -3.570 7.134 -17.070 1.00 91.69 317 TYR A C 1
ATOM 2508 O O . TYR A 1 317 ? -4.051 7.296 -18.194 1.00 91.69 317 TYR A O 1
ATOM 2516 N N . THR A 1 318 ? -3.645 5.975 -16.421 1.00 91.50 318 THR A N 1
ATOM 2517 C CA . THR A 1 318 ? -4.162 4.743 -17.036 1.00 91.50 318 THR A CA 1
ATOM 2518 C C . THR A 1 318 ? -5.678 4.692 -17.143 1.00 91.50 318 THR A C 1
ATOM 2520 O O . THR A 1 318 ? -6.182 4.001 -18.028 1.00 91.50 318 THR A O 1
ATOM 2523 N N . ALA A 1 319 ? -6.384 5.464 -16.313 1.00 88.94 319 ALA A N 1
ATOM 2524 C CA . ALA A 1 319 ? -7.835 5.569 -16.282 1.00 88.94 319 ALA A CA 1
ATOM 2525 C C . ALA A 1 319 ? -8.507 4.213 -16.022 1.00 88.94 319 ALA A C 1
ATOM 2527 O O . ALA A 1 319 ? -8.387 3.659 -14.940 1.00 88.94 319 ALA A O 1
ATOM 2528 N N . ASP A 1 320 ? -9.180 3.652 -17.016 1.00 89.12 320 ASP A N 1
ATOM 2529 C CA . ASP A 1 320 ? -9.929 2.398 -16.972 1.00 89.12 320 ASP A CA 1
ATOM 2530 C C . ASP A 1 320 ? -9.047 1.140 -17.096 1.00 89.12 320 ASP A C 1
ATOM 2532 O O . ASP A 1 320 ? -9.563 0.024 -17.188 1.00 89.12 320 ASP A O 1
ATOM 2536 N N . ARG A 1 321 ? -7.715 1.298 -17.083 1.00 92.06 321 ARG A N 1
ATOM 2537 C CA . ARG A 1 321 ? -6.725 0.215 -17.226 1.00 92.06 321 ARG A CA 1
ATOM 2538 C C . ARG A 1 321 ? -5.878 0.026 -15.955 1.00 92.06 321 ARG A C 1
ATOM 2540 O O . ARG A 1 321 ? -4.658 0.176 -16.003 1.00 92.06 321 ARG A O 1
ATOM 2547 N N . PRO A 1 322 ? -6.463 -0.343 -14.805 1.00 92.06 322 PRO A N 1
ATOM 2548 C CA . PRO A 1 322 ? -5.737 -0.386 -13.531 1.00 92.06 322 PRO A CA 1
ATOM 2549 C C . PRO A 1 322 ? -4.625 -1.448 -13.480 1.00 92.06 322 PRO A C 1
ATOM 2551 O O . PRO A 1 322 ? -3.602 -1.238 -12.837 1.00 92.06 322 PRO A O 1
ATOM 2554 N N . PHE A 1 323 ? -4.737 -2.555 -14.222 1.00 93.19 323 PHE A N 1
ATOM 2555 C CA . PHE A 1 323 ? -3.627 -3.514 -14.355 1.00 93.19 323 PHE A CA 1
ATOM 2556 C C . PHE A 1 323 ? -2.413 -2.924 -15.082 1.00 93.19 323 PHE A C 1
ATOM 2558 O O . PHE A 1 323 ? -1.273 -3.294 -14.805 1.00 93.19 323 PHE A O 1
ATOM 2565 N N . GLU A 1 324 ? -2.641 -1.978 -15.993 1.00 92.62 324 GLU A N 1
ATOM 2566 C CA . GLU A 1 324 ? -1.555 -1.222 -16.605 1.00 92.62 324 GLU A CA 1
ATOM 2567 C C . GLU A 1 324 ? -0.927 -0.256 -15.601 1.00 92.62 324 GLU A C 1
ATOM 2569 O O . GLU A 1 324 ? 0.286 -0.073 -15.647 1.00 92.62 324 GLU A O 1
ATOM 2574 N N . ALA A 1 325 ? -1.704 0.296 -14.658 1.00 93.62 325 ALA A N 1
ATOM 2575 C CA . ALA A 1 325 ? -1.154 1.132 -13.592 1.00 93.62 325 ALA A CA 1
ATOM 2576 C C . ALA A 1 325 ? -0.197 0.340 -12.709 1.00 93.62 325 ALA A C 1
ATOM 2578 O O . ALA A 1 325 ? 0.921 0.789 -12.472 1.00 93.62 325 ALA A O 1
ATOM 2579 N N . LEU A 1 326 ? -0.614 -0.859 -12.290 1.00 93.44 326 LEU A N 1
ATOM 2580 C CA . LEU A 1 326 ? 0.220 -1.766 -11.508 1.00 93.44 326 LEU A CA 1
ATOM 2581 C C . LEU A 1 326 ? 1.544 -2.051 -12.227 1.00 93.44 326 LEU A C 1
ATOM 2583 O O . LEU A 1 326 ? 2.614 -1.896 -11.649 1.00 93.44 326 LEU A O 1
ATOM 2587 N N . ARG A 1 327 ? 1.477 -2.364 -13.526 1.00 91.38 327 ARG A N 1
ATOM 2588 C CA . ARG A 1 327 ? 2.666 -2.600 -14.352 1.00 91.38 327 ARG A CA 1
ATOM 2589 C C . ARG A 1 327 ? 3.560 -1.362 -14.481 1.00 91.38 327 ARG A C 1
ATOM 2591 O O . ARG A 1 327 ? 4.777 -1.487 -14.453 1.00 91.38 327 ARG A O 1
ATOM 2598 N N . ILE A 1 328 ? 2.983 -0.175 -14.646 1.00 91.50 328 ILE A N 1
ATOM 2599 C CA . ILE A 1 328 ? 3.750 1.073 -14.753 1.00 91.50 328 ILE A CA 1
ATOM 2600 C C . ILE A 1 328 ? 4.466 1.388 -13.440 1.00 91.50 328 ILE A C 1
ATOM 2602 O O . ILE A 1 328 ? 5.638 1.752 -13.475 1.00 91.50 328 ILE A O 1
ATOM 2606 N N . LEU A 1 329 ? 3.801 1.213 -12.297 1.00 90.62 329 LEU A N 1
ATOM 2607 C CA . LEU A 1 329 ? 4.416 1.431 -10.987 1.00 90.62 329 LEU A CA 1
ATOM 2608 C C . LEU A 1 329 ? 5.616 0.514 -10.753 1.00 90.62 329 LEU A C 1
ATOM 2610 O O . LEU A 1 329 ? 6.670 0.993 -10.342 1.00 90.62 329 LEU A O 1
ATOM 2614 N N . SER A 1 330 ? 5.499 -0.766 -11.109 1.00 89.81 330 SER A N 1
ATOM 2615 C CA . SER A 1 330 ? 6.598 -1.732 -10.990 1.00 89.81 330 SER A CA 1
ATOM 2616 C C . SER A 1 330 ? 7.794 -1.452 -11.914 1.00 89.81 330 SER A C 1
ATOM 2618 O O . SER A 1 330 ? 8.862 -2.018 -11.720 1.00 89.81 330 SER A O 1
ATOM 2620 N N . ALA A 1 331 ? 7.634 -0.597 -12.930 1.00 87.62 331 ALA A N 1
ATOM 2621 C CA . ALA A 1 331 ? 8.700 -0.166 -13.844 1.00 87.62 331 ALA A CA 1
ATOM 2622 C C . ALA A 1 331 ? 9.302 1.209 -13.476 1.00 87.62 331 ALA A C 1
ATOM 2624 O O . ALA A 1 331 ? 10.124 1.751 -14.228 1.00 87.62 331 ALA A O 1
ATOM 2625 N N . GLY A 1 332 ? 8.824 1.805 -12.379 1.00 83.25 332 GLY A N 1
ATOM 2626 C CA . GLY A 1 332 ? 9.101 3.176 -11.970 1.00 83.25 332 GLY A CA 1
ATOM 2627 C C . GLY A 1 332 ? 10.439 3.379 -11.259 1.00 83.25 332 GLY A C 1
ATOM 2628 O O . GLY A 1 332 ? 11.425 2.701 -11.520 1.00 83.25 332 GLY A O 1
ATOM 2629 N N . VAL A 1 333 ? 10.473 4.388 -10.389 1.00 78.06 333 VAL A N 1
ATOM 2630 C CA . VAL A 1 333 ? 11.616 4.704 -9.519 1.00 78.06 333 VAL A CA 1
ATOM 2631 C C . VAL A 1 333 ? 11.210 4.587 -8.057 1.00 78.06 333 VAL A C 1
ATOM 2633 O O . VAL A 1 333 ? 10.035 4.759 -7.732 1.00 78.06 333 VAL A O 1
ATOM 2636 N N . GLY A 1 334 ? 12.185 4.381 -7.177 1.00 80.69 334 GLY A N 1
ATOM 2637 C CA . GLY A 1 334 ? 11.952 4.238 -5.742 1.00 80.69 334 GLY A CA 1
ATOM 2638 C C . GLY A 1 334 ? 11.598 2.813 -5.332 1.00 80.69 334 GLY A C 1
ATOM 2639 O O . GLY A 1 334 ? 12.071 1.852 -5.930 1.00 80.69 334 GLY A O 1
ATOM 2640 N N . ASP A 1 335 ? 10.798 2.704 -4.280 1.00 83.50 335 ASP A N 1
ATOM 2641 C CA . ASP A 1 335 ? 10.422 1.450 -3.623 1.00 83.50 335 ASP A CA 1
ATOM 2642 C C . ASP A 1 335 ? 9.280 0.753 -4.396 1.00 83.50 335 ASP A C 1
ATOM 2644 O O . ASP A 1 335 ? 8.087 0.904 -4.109 1.00 83.50 335 ASP A O 1
ATOM 2648 N N . THR A 1 336 ? 9.655 0.148 -5.529 1.00 87.50 336 THR A N 1
ATOM 2649 C CA . THR A 1 336 ? 8.702 -0.281 -6.568 1.00 87.50 336 THR A CA 1
ATOM 2650 C C . THR A 1 336 ? 7.914 -1.542 -6.219 1.00 87.50 336 THR A C 1
ATOM 2652 O O . THR A 1 336 ? 6.768 -1.654 -6.658 1.00 87.50 336 THR A O 1
ATOM 2655 N N . ASP A 1 337 ? 8.476 -2.473 -5.449 1.00 87.69 337 ASP A N 1
ATOM 2656 C CA . ASP A 1 337 ? 7.754 -3.624 -4.896 1.00 87.69 337 ASP A CA 1
ATOM 2657 C C . ASP A 1 337 ? 6.728 -3.170 -3.862 1.00 87.69 337 ASP A C 1
ATOM 2659 O O . ASP A 1 337 ? 5.554 -3.507 -4.025 1.00 87.69 337 ASP A O 1
ATOM 2663 N N . THR A 1 338 ? 7.105 -2.293 -2.926 1.00 89.00 338 THR A N 1
ATOM 2664 C CA . THR A 1 338 ? 6.182 -1.769 -1.906 1.00 89.00 338 THR A CA 1
ATOM 2665 C C . THR A 1 338 ? 5.005 -1.024 -2.510 1.00 89.00 338 THR A C 1
ATOM 2667 O O . THR A 1 338 ? 3.841 -1.333 -2.226 1.00 89.00 338 THR A O 1
ATOM 2670 N N . VAL A 1 339 ? 5.258 -0.056 -3.393 1.00 90.50 339 VAL A N 1
ATOM 2671 C CA . VAL A 1 339 ? 4.168 0.739 -3.979 1.00 90.50 339 VAL A CA 1
ATOM 2672 C C . VAL A 1 339 ? 3.254 -0.109 -4.874 1.00 90.50 339 VAL A C 1
ATOM 2674 O O . VAL A 1 339 ? 2.033 0.083 -4.872 1.00 90.50 339 VAL A O 1
ATOM 2677 N N . ALA A 1 340 ? 3.812 -1.079 -5.609 1.00 92.88 340 ALA A N 1
ATOM 2678 C CA . ALA A 1 340 ? 3.031 -2.000 -6.427 1.00 92.88 340 ALA A CA 1
ATOM 2679 C C . ALA A 1 340 ? 2.244 -2.994 -5.563 1.00 92.88 340 ALA A C 1
ATOM 2681 O O . ALA A 1 340 ? 1.085 -3.272 -5.862 1.00 92.88 340 ALA A O 1
ATOM 2682 N N . SER A 1 341 ? 2.828 -3.485 -4.471 1.00 93.69 341 SER A N 1
ATOM 2683 C CA . SER A 1 341 ? 2.177 -4.358 -3.496 1.00 93.69 341 SER A CA 1
ATOM 2684 C C . SER A 1 341 ? 0.979 -3.669 -2.843 1.00 93.69 341 SER A C 1
ATOM 2686 O O . SER A 1 341 ? -0.113 -4.235 -2.797 1.00 93.69 341 SER A O 1
ATOM 2688 N N . ILE A 1 342 ? 1.134 -2.408 -2.427 1.00 94.19 342 ILE A N 1
ATOM 2689 C CA . ILE A 1 342 ? 0.048 -1.588 -1.869 1.00 94.19 342 ILE A CA 1
ATOM 2690 C C . ILE A 1 342 ? -1.084 -1.409 -2.886 1.00 94.19 342 ILE A C 1
ATOM 2692 O O . ILE A 1 342 ? -2.246 -1.683 -2.570 1.00 94.19 342 ILE A O 1
ATOM 2696 N N . LEU A 1 343 ? -0.773 -0.970 -4.114 1.00 95.44 343 LEU A N 1
ATOM 2697 C CA . LEU A 1 343 ? -1.805 -0.804 -5.141 1.00 95.44 343 LEU A CA 1
ATOM 2698 C C . LEU A 1 343 ? -2.486 -2.142 -5.456 1.00 95.44 343 LEU A C 1
ATOM 2700 O O . LEU A 1 343 ? -3.711 -2.192 -5.568 1.00 95.44 343 LEU A O 1
ATOM 2704 N N . GLY A 1 344 ? -1.709 -3.219 -5.561 1.00 95.94 344 GLY A N 1
ATOM 2705 C CA . GLY A 1 344 ? -2.200 -4.571 -5.787 1.00 95.94 344 GLY A CA 1
ATOM 2706 C C . GLY A 1 344 ? -3.189 -5.017 -4.710 1.00 95.94 344 GLY A C 1
ATOM 2707 O O . GLY A 1 344 ? -4.296 -5.440 -5.044 1.00 95.94 344 GLY A O 1
ATOM 2708 N N . SER A 1 345 ? -2.851 -4.844 -3.429 1.00 95.19 345 SER A N 1
ATOM 2709 C CA . SER A 1 345 ? -3.747 -5.137 -2.303 1.00 95.19 345 SER A CA 1
ATOM 2710 C C . SER A 1 345 ? -5.081 -4.391 -2.414 1.00 95.19 345 SER A C 1
ATOM 2712 O O . SER A 1 345 ? -6.152 -4.984 -2.246 1.00 95.19 345 SER A O 1
ATOM 2714 N N . ILE A 1 346 ? -5.044 -3.096 -2.743 1.00 95.94 346 ILE A N 1
ATOM 2715 C CA . ILE A 1 346 ? -6.253 -2.272 -2.871 1.00 95.94 346 ILE A CA 1
ATOM 2716 C C . ILE A 1 346 ? -7.076 -2.709 -4.088 1.00 95.94 346 ILE A C 1
ATOM 2718 O O . ILE A 1 346 ? -8.267 -2.978 -3.949 1.00 95.94 346 ILE A O 1
ATOM 2722 N N . MET A 1 347 ? -6.452 -2.854 -5.261 1.00 96.00 347 MET A N 1
ATOM 2723 C CA . MET A 1 347 ? -7.114 -3.350 -6.475 1.00 96.00 347 MET A CA 1
ATOM 2724 C C . MET A 1 347 ? -7.797 -4.693 -6.231 1.00 96.00 347 MET A C 1
ATOM 2726 O O . MET A 1 347 ? -8.976 -4.856 -6.536 1.00 96.00 347 MET A O 1
ATOM 2730 N N . GLY A 1 348 ? -7.077 -5.636 -5.627 1.00 95.44 348 GLY A N 1
ATOM 2731 C CA . GLY A 1 348 ? -7.581 -6.972 -5.349 1.00 95.44 348 GLY A CA 1
ATOM 2732 C C . GLY A 1 348 ? -8.734 -6.981 -4.348 1.00 95.44 348 GLY A C 1
ATOM 2733 O O . GLY A 1 348 ? -9.677 -7.752 -4.508 1.00 95.44 348 GLY A O 1
ATOM 2734 N N . THR A 1 349 ? -8.704 -6.086 -3.357 1.00 95.38 349 THR A N 1
ATOM 2735 C CA . THR A 1 349 ? -9.807 -5.912 -2.399 1.00 95.38 349 THR A CA 1
ATOM 2736 C C . THR A 1 349 ? -11.080 -5.420 -3.086 1.00 95.38 349 THR A C 1
ATOM 2738 O O . THR A 1 349 ? -12.169 -5.923 -2.813 1.00 95.38 349 THR A O 1
ATOM 2741 N N . TRP A 1 350 ? -10.943 -4.430 -3.967 1.00 95.25 350 TRP A N 1
ATOM 2742 C CA . TRP A 1 350 ? -12.062 -3.762 -4.627 1.00 95.25 350 TRP A CA 1
ATOM 2743 C C . TRP A 1 350 ? -12.685 -4.608 -5.740 1.00 95.25 350 TRP A C 1
ATOM 2745 O O . TRP A 1 350 ? -13.908 -4.701 -5.835 1.00 95.25 350 TRP A O 1
ATOM 2755 N N . MET A 1 351 ? -11.850 -5.235 -6.569 1.00 94.12 351 MET A N 1
ATOM 2756 C CA . MET A 1 351 ? -12.303 -6.039 -7.707 1.00 94.12 351 MET A CA 1
ATOM 2757 C C . MET A 1 351 ? -12.743 -7.443 -7.281 1.00 94.12 351 MET A C 1
ATOM 2759 O O . MET A 1 351 ? -13.662 -8.010 -7.876 1.00 94.12 351 MET A O 1
ATOM 2763 N N . GLY A 1 352 ? -12.134 -7.982 -6.221 1.00 92.50 352 GLY A N 1
ATOM 2764 C CA . GLY A 1 352 ? -12.306 -9.374 -5.822 1.00 92.50 352 GLY A CA 1
ATOM 2765 C C . GLY A 1 352 ? -11.462 -10.327 -6.669 1.00 92.50 352 GLY A C 1
ATOM 2766 O O . GLY A 1 352 ? -11.064 -9.998 -7.784 1.00 92.50 352 GLY A O 1
ATOM 2767 N N . TYR A 1 353 ? -11.181 -11.511 -6.125 1.00 92.75 353 TYR A N 1
ATOM 2768 C CA . TYR A 1 353 ? -10.355 -12.550 -6.743 1.00 92.75 353 TYR A CA 1
ATOM 2769 C C . TYR A 1 353 ? -10.887 -13.020 -8.097 1.00 92.75 353 TYR A C 1
ATOM 2771 O O . TYR A 1 353 ? -10.103 -13.258 -9.003 1.00 92.75 353 TYR A O 1
ATOM 2779 N N . ASP A 1 354 ? -12.202 -13.139 -8.256 1.00 87.38 354 ASP A N 1
ATOM 2780 C CA . ASP A 1 354 ? -12.780 -13.668 -9.498 1.00 87.38 354 ASP A CA 1
ATOM 2781 C C . ASP A 1 354 ? -12.609 -12.726 -10.713 1.00 87.38 354 ASP A C 1
ATOM 2783 O O . ASP A 1 354 ? -12.814 -13.148 -11.855 1.00 87.38 354 ASP A O 1
ATOM 2787 N N . GLN A 1 355 ? -12.255 -11.454 -10.486 1.00 83.62 355 GLN A N 1
ATOM 2788 C CA . GLN A 1 355 ? -12.062 -10.440 -11.533 1.00 83.62 355 GLN A CA 1
ATOM 2789 C C . GLN A 1 355 ? -10.590 -10.149 -11.864 1.00 83.62 355 GLN A C 1
ATOM 2791 O O . GLN A 1 355 ? -10.326 -9.424 -12.829 1.00 83.62 355 GLN A O 1
ATOM 2796 N N . VAL A 1 356 ? -9.653 -10.680 -11.073 1.00 82.25 356 VAL A N 1
ATOM 2797 C CA . VAL A 1 356 ? -8.197 -10.482 -11.206 1.00 82.25 356 VAL A CA 1
ATOM 2798 C C . VAL A 1 356 ? -7.521 -11.746 -11.709 1.00 82.25 356 VAL A C 1
ATOM 2800 O O . VAL A 1 356 ? -6.589 -11.598 -12.532 1.00 82.25 356 VAL A O 1
#

pLDDT: mean 78.19, std 14.04, range [27.88, 96.0]

Radius of gyration: 19.37 Å; chains: 1; bounding box: 58×53×49 Å

Sequence (356 aa):
MTPQPDKNISDAVRGMLLLGAYGDALGAPHEHDGLEGRIIDPEDLGRLVRASTFYPPDTPGQPWWVWADANAVQTMRGLLTDDTSFRMMLLHPWLAQTAGRRALMTESAFCEWLHREKEQTTTIAYPPGLWRSRQQQITAWLRIYEAAENGQSESFFAPDVPVVFGLFMYLDLAVLYGDDDPVKVYTLFRNFSLLDQGSAGVFTGLLAGILAAGVGTQTSPAQFTDGFIDTAWQLVKEVASEATDRELQDLHTAKEVLENMVHFGKVHRPDSGYTFLKTFRAQIYTDTALPFHTSPSHLKNYHPLLFWVQIISTLAYTADRPFEALRILSAGVGDTDTVASILGSIMGTWMGYDQV